Protein AF-A0AAV7TY90-F1 (afdb_monomer_lite)

Radius of gyration: 32.72 Å; chains: 1; bounding box: 62×37×104 Å

Organism: Pleurodeles waltl (NCBI:txid8319)

Secondary structure (DSSP, 8-state):
-HHHHSHHHHHHHHHTS--------SS----HHHHHHHHHHHHHS----HHHHHHHHHH----TT--HHHHHHHHHHHHTTS--GGGHHHHHHHHHHHH-S-HHHHHHHHHH---HHHHHHHHHHHHHHHHHHHHHHHHTT------------------------STT-----------------------------------------HHHHHHHHHHHHHHHHHHTT--

Sequence (231 aa):
MLLHHLGTEGRRIYDDLPEMSLGIGDGQPANPYEMSLQMLEKHFTPKISIVFERHKLFSRVQGYDEDVLTYVAALRGLAVMCDFQNLSDSLIHDQIVRCTNSKKVKERLLSIDPSLEECIQIVRSMEHTETWMKEIEVKGHIRDSDKENTVEVKEFKGKKNVVADCLSRLPINESPEEVSLMCEMEVEASPIDEELALGQGEWEEAIVDDEEYGELKRLICELETIFGSKK

pLDDT: mean 71.45, std 23.91, range [26.06, 97.75]

Structure (mmCIF, N/CA/C/O backbone):
data_AF-A0AAV7TY90-F1
#
_entry.id   AF-A0AAV7TY90-F1
#
loop_
_atom_site.group_PDB
_atom_site.id
_atom_site.type_symbol
_atom_site.label_atom_id
_atom_site.label_alt_id
_atom_site.label_comp_id
_atom_site.label_asym_id
_atom_site.label_entity_id
_atom_site.label_seq_id
_atom_site.pdbx_PDB_ins_code
_atom_site.Cartn_x
_atom_site.Cartn_y
_atom_site.Cartn_z
_atom_site.occupancy
_atom_site.B_iso_or_equiv
_atom_site.auth_seq_id
_atom_site.auth_comp_id
_atom_site.auth_asym_id
_atom_site.auth_atom_id
_atom_site.pdbx_PDB_model_num
ATOM 1 N N . MET A 1 1 ? 33.510 -10.600 -26.088 1.00 71.25 1 MET A N 1
ATOM 2 C CA . MET A 1 1 ? 33.235 -11.799 -25.260 1.00 71.25 1 MET A CA 1
ATOM 3 C C . MET A 1 1 ? 31.750 -11.920 -24.917 1.00 71.25 1 MET A C 1
ATOM 5 O O . MET A 1 1 ? 31.200 -12.968 -25.214 1.00 71.25 1 MET A O 1
ATOM 9 N N . LEU A 1 2 ? 31.070 -10.882 -24.405 1.00 79.69 2 LEU A N 1
ATOM 10 C CA . LEU A 1 2 ? 29.634 -10.925 -24.051 1.00 79.69 2 LEU A CA 1
ATOM 11 C C . LEU A 1 2 ? 28.707 -11.386 -25.194 1.00 79.69 2 LEU A C 1
ATOM 13 O O . LEU A 1 2 ? 27.962 -12.348 -25.040 1.00 79.69 2 LEU A O 1
ATOM 17 N N . LEU A 1 3 ? 28.817 -10.762 -26.370 1.00 78.56 3 LEU A N 1
ATOM 18 C CA . LEU A 1 3 ? 27.893 -11.001 -27.487 1.00 78.56 3 LEU A CA 1
ATOM 19 C C . LEU A 1 3 ? 27.935 -12.437 -28.044 1.00 78.56 3 LEU A C 1
ATOM 21 O O . LEU A 1 3 ? 26.959 -12.912 -28.610 1.00 78.56 3 LEU A O 1
ATOM 25 N N . HIS A 1 4 ? 29.051 -13.150 -27.860 1.00 84.88 4 HIS A N 1
ATOM 26 C CA . HIS A 1 4 ? 29.190 -14.545 -28.297 1.00 84.88 4 HIS A CA 1
ATOM 27 C C . HIS A 1 4 ? 28.463 -15.536 -27.376 1.00 84.88 4 HIS A C 1
ATOM 29 O O . HIS A 1 4 ? 28.191 -16.656 -27.793 1.00 84.88 4 HIS A O 1
ATOM 35 N N . HIS A 1 5 ? 28.137 -15.128 -26.146 1.00 87.62 5 HIS A N 1
ATOM 36 C CA . HIS A 1 5 ? 27.438 -15.963 -25.166 1.00 87.62 5 HIS A CA 1
ATOM 37 C C . HIS A 1 5 ? 25.920 -15.719 -25.150 1.00 87.62 5 HIS A C 1
ATOM 39 O O . HIS A 1 5 ? 25.189 -16.507 -24.565 1.00 87.62 5 HIS A O 1
ATOM 45 N N . LEU A 1 6 ? 25.432 -14.666 -25.820 1.00 84.19 6 LEU A N 1
ATOM 46 C CA . LEU A 1 6 ? 24.009 -14.295 -25.868 1.00 84.19 6 LEU A CA 1
ATOM 47 C C . LEU A 1 6 ? 23.162 -15.196 -26.791 1.00 84.19 6 LEU A C 1
ATOM 49 O O . LEU A 1 6 ? 21.936 -15.098 -26.809 1.00 84.19 6 LEU A O 1
ATOM 53 N N . GLY A 1 7 ? 23.810 -16.064 -27.575 1.00 89.62 7 GLY A N 1
ATOM 54 C CA . GLY A 1 7 ? 23.150 -16.878 -28.595 1.00 89.62 7 GLY A CA 1
ATOM 55 C C . GLY A 1 7 ? 22.647 -16.056 -29.788 1.00 89.62 7 GLY A C 1
ATOM 56 O O . GLY A 1 7 ? 22.837 -14.843 -29.870 1.00 89.62 7 GLY A O 1
ATOM 57 N N . THR A 1 8 ? 22.013 -16.730 -30.750 1.00 91.19 8 THR A N 1
ATOM 58 C CA . THR A 1 8 ? 21.526 -16.101 -31.991 1.00 91.19 8 THR A CA 1
ATOM 59 C C . THR A 1 8 ? 20.389 -15.115 -31.736 1.00 91.19 8 THR A C 1
ATOM 61 O O . THR A 1 8 ? 20.407 -14.014 -32.278 1.00 91.19 8 THR A O 1
ATOM 64 N N . GLU A 1 9 ? 19.434 -15.482 -30.879 1.00 88.00 9 GLU A N 1
ATOM 65 C CA . GLU A 1 9 ? 18.288 -14.627 -30.548 1.00 88.00 9 GLU A CA 1
ATOM 66 C C . GLU A 1 9 ? 18.696 -13.423 -29.696 1.00 88.00 9 GLU A C 1
ATOM 68 O O . GLU A 1 9 ? 18.302 -12.302 -30.004 1.00 88.00 9 GLU A O 1
ATOM 73 N N . GLY A 1 10 ? 19.540 -13.622 -28.675 1.00 88.50 10 GLY A N 1
ATOM 74 C CA . GLY A 1 10 ? 20.037 -12.517 -27.854 1.00 88.50 10 GLY A CA 1
ATOM 75 C C . GLY A 1 10 ? 20.842 -11.514 -28.676 1.00 88.50 10 GLY A C 1
ATOM 76 O O . GLY A 1 10 ? 20.680 -10.308 -28.504 1.00 88.50 10 GLY A O 1
ATOM 77 N N . ARG A 1 11 ? 21.660 -11.994 -29.623 1.00 88.94 11 ARG A N 1
ATOM 78 C CA . ARG A 1 11 ? 22.398 -11.119 -30.539 1.00 88.94 11 ARG A CA 1
ATOM 79 C C . ARG A 1 11 ? 21.475 -10.334 -31.473 1.00 88.94 11 ARG A C 1
ATOM 81 O O . ARG A 1 11 ? 21.706 -9.145 -31.639 1.00 88.94 11 ARG A O 1
ATOM 88 N N . ARG A 1 12 ? 20.424 -10.958 -32.022 1.00 89.75 12 ARG A N 1
ATOM 89 C CA . ARG A 1 12 ? 19.430 -10.248 -32.848 1.00 89.75 12 ARG A CA 1
ATOM 90 C C . ARG A 1 12 ? 18.773 -9.114 -32.064 1.00 89.75 12 ARG A C 1
ATOM 92 O O . ARG A 1 12 ? 18.734 -7.994 -32.546 1.00 89.75 12 ARG A O 1
ATOM 99 N N . ILE A 1 13 ? 18.327 -9.402 -30.838 1.00 89.31 13 ILE A N 1
ATOM 100 C CA . ILE A 1 13 ? 17.726 -8.391 -29.961 1.00 89.31 13 ILE A CA 1
ATOM 101 C C . ILE A 1 13 ? 18.709 -7.250 -29.705 1.00 89.31 13 ILE A C 1
ATOM 103 O O . ILE A 1 13 ? 18.310 -6.102 -29.816 1.00 89.31 13 ILE A O 1
ATOM 107 N N . TYR A 1 14 ? 19.973 -7.557 -29.391 1.00 88.31 14 TYR A N 1
ATOM 108 C CA . TYR A 1 14 ? 21.013 -6.553 -29.153 1.00 88.31 14 TYR A CA 1
ATOM 109 C C . TYR A 1 14 ? 21.244 -5.638 -30.364 1.00 88.31 14 TYR A C 1
ATOM 111 O O . TYR A 1 14 ? 21.322 -4.424 -30.192 1.00 88.31 14 TYR A O 1
ATOM 119 N N . ASP A 1 15 ? 21.334 -6.210 -31.568 1.00 88.50 15 ASP A N 1
ATOM 120 C CA . ASP A 1 15 ? 21.560 -5.465 -32.813 1.00 88.50 15 ASP A CA 1
ATOM 121 C C . ASP A 1 15 ? 20.352 -4.566 -33.180 1.00 88.50 15 ASP A C 1
ATOM 123 O O . ASP A 1 15 ? 20.532 -3.529 -33.817 1.00 88.50 15 ASP A O 1
ATOM 127 N N . ASP A 1 16 ? 19.139 -4.930 -32.742 1.00 88.31 16 ASP A N 1
ATOM 128 C CA . ASP A 1 16 ? 17.900 -4.160 -32.943 1.00 88.31 16 ASP A CA 1
ATOM 129 C C . ASP A 1 16 ? 17.701 -3.031 -31.904 1.00 88.31 16 ASP A C 1
ATOM 131 O O . ASP A 1 16 ? 16.791 -2.203 -32.052 1.00 88.31 16 ASP A O 1
ATOM 135 N N . LEU A 1 17 ? 18.509 -2.972 -30.833 1.00 83.44 17 LEU A N 1
ATOM 136 C CA . LEU A 1 17 ? 18.373 -1.925 -29.815 1.00 83.44 17 LEU A CA 1
ATOM 137 C C . LEU A 1 17 ? 18.745 -0.566 -30.419 1.00 83.44 17 LEU A C 1
ATOM 139 O O . LEU A 1 17 ? 19.802 -0.441 -31.039 1.00 83.44 17 LEU A O 1
ATOM 143 N N . PRO A 1 18 ? 17.924 0.485 -30.218 1.00 75.50 18 PRO A N 1
ATOM 144 C CA . PRO A 1 18 ? 18.301 1.814 -30.666 1.00 75.50 18 PRO A CA 1
ATOM 145 C C . PRO A 1 18 ? 19.630 2.174 -30.002 1.00 75.50 18 PRO A C 1
ATOM 147 O O . PRO A 1 18 ? 19.748 2.025 -28.785 1.00 75.50 18 PRO A O 1
ATOM 150 N N . GLU A 1 19 ? 20.602 2.660 -30.783 1.00 65.94 19 GLU A N 1
ATOM 151 C CA . GLU A 1 19 ? 21.831 3.291 -30.286 1.00 65.94 19 GLU A CA 1
ATOM 152 C C . GLU A 1 19 ? 21.450 4.553 -29.499 1.00 65.94 19 GLU A C 1
ATOM 154 O O . GLU A 1 19 ? 21.588 5.693 -29.941 1.00 65.94 19 GLU A O 1
ATOM 159 N N . MET A 1 20 ? 20.858 4.367 -28.324 1.00 54.25 20 MET A N 1
ATOM 160 C CA . MET A 1 20 ? 20.510 5.449 -27.441 1.00 54.25 20 MET A CA 1
ATOM 161 C C . MET A 1 20 ? 21.821 5.887 -26.830 1.00 54.25 20 MET A C 1
ATOM 163 O O . MET A 1 20 ? 22.343 5.226 -25.938 1.00 54.25 20 MET A O 1
ATOM 167 N N . SER A 1 21 ? 22.337 6.983 -27.384 1.00 52.25 21 SER A N 1
ATOM 168 C CA . SER A 1 21 ? 23.395 7.829 -26.853 1.00 52.25 21 SER A CA 1
ATOM 169 C C . SER A 1 21 ? 23.384 7.778 -25.318 1.00 52.25 21 SER A C 1
ATOM 171 O O . SER A 1 21 ? 22.661 8.520 -24.648 1.00 52.25 21 SER A O 1
ATOM 173 N N . LEU A 1 22 ? 24.177 6.869 -24.755 1.00 47.72 22 LEU A N 1
ATOM 174 C CA . LEU A 1 22 ? 24.689 7.019 -23.410 1.00 47.72 22 LEU A CA 1
ATOM 175 C C . LEU A 1 22 ? 25.620 8.209 -23.548 1.00 47.72 22 LEU A C 1
ATOM 177 O O . LEU A 1 22 ? 26.681 8.107 -24.165 1.00 47.72 22 LEU A O 1
ATOM 181 N N . GLY A 1 23 ? 25.126 9.373 -23.126 1.00 46.50 23 GLY A N 1
ATOM 182 C CA . GLY A 1 23 ? 25.907 10.590 -23.132 1.00 46.50 23 GLY A CA 1
ATOM 183 C C . GLY A 1 23 ? 27.262 10.276 -22.525 1.00 46.50 23 GLY A C 1
ATOM 184 O O . GLY A 1 23 ? 27.345 9.804 -21.392 1.00 46.50 23 GLY A O 1
ATOM 185 N N . ILE A 1 24 ? 28.314 10.530 -23.299 1.00 48.84 24 ILE A N 1
ATOM 186 C CA . ILE A 1 24 ? 29.656 10.734 -22.773 1.00 48.84 24 ILE A CA 1
ATOM 187 C C . ILE A 1 24 ? 29.568 12.024 -21.947 1.00 48.84 24 ILE A C 1
ATOM 189 O O . ILE A 1 24 ? 29.925 13.106 -22.404 1.00 48.84 24 ILE A O 1
ATOM 193 N N . GLY A 1 25 ? 28.961 11.925 -20.768 1.00 49.88 25 GLY A N 1
ATOM 194 C CA . GLY A 1 25 ? 29.123 12.875 -19.690 1.00 49.88 25 GLY A CA 1
ATOM 195 C C . GLY A 1 25 ? 30.436 12.520 -19.019 1.00 49.88 25 GLY A C 1
ATOM 196 O O . GLY A 1 25 ? 30.575 11.441 -18.456 1.00 49.88 25 GLY A O 1
ATOM 197 N N . ASP A 1 26 ? 31.392 13.431 -19.139 1.00 51.62 26 ASP A N 1
ATOM 198 C CA . ASP A 1 26 ? 32.545 13.542 -18.251 1.00 51.62 26 ASP A CA 1
ATOM 199 C C . ASP A 1 26 ? 33.664 12.504 -18.469 1.00 51.62 26 ASP A C 1
ATOM 201 O O . ASP A 1 26 ? 34.080 11.767 -17.583 1.00 51.62 26 ASP A O 1
ATOM 205 N N . GLY A 1 27 ? 34.244 12.517 -19.675 1.00 55.59 27 GLY A N 1
ATOM 206 C CA . GLY A 1 27 ? 35.692 12.313 -19.858 1.00 55.59 27 GLY A CA 1
ATOM 207 C C . GLY A 1 27 ? 36.290 10.924 -19.578 1.00 55.59 27 GLY A C 1
ATOM 208 O O . GLY A 1 27 ? 37.517 10.795 -19.587 1.00 55.59 27 GLY A O 1
ATOM 209 N N . GLN A 1 28 ? 35.484 9.882 -19.369 1.00 54.75 28 GLN A N 1
ATOM 210 C CA . GLN A 1 28 ? 35.948 8.491 -19.319 1.00 54.75 28 GLN A CA 1
ATOM 211 C C . GLN A 1 28 ? 35.353 7.674 -20.476 1.00 54.75 28 GLN A C 1
ATOM 213 O O . GLN A 1 28 ? 34.144 7.736 -20.702 1.00 54.75 28 GLN A O 1
ATOM 218 N N . PRO A 1 29 ? 36.162 6.896 -21.225 1.00 54.88 29 PRO A N 1
ATOM 219 C CA . PRO A 1 29 ? 35.624 5.954 -22.195 1.00 54.88 29 PRO A CA 1
ATOM 220 C C . PRO A 1 29 ? 34.904 4.842 -21.428 1.00 54.88 29 PRO A C 1
ATOM 222 O O . PRO A 1 29 ? 35.549 3.990 -20.817 1.00 54.88 29 PRO A O 1
ATOM 225 N N . ALA A 1 30 ? 33.570 4.867 -21.430 1.00 65.38 30 ALA A N 1
ATOM 226 C CA . ALA A 1 30 ? 32.773 3.788 -20.864 1.00 65.38 30 ALA A CA 1
ATOM 227 C C . ALA A 1 30 ? 33.195 2.457 -21.508 1.00 65.38 30 ALA A C 1
ATOM 229 O O . ALA A 1 30 ? 33.349 2.360 -22.730 1.00 65.38 30 ALA A O 1
ATOM 230 N N . ASN A 1 31 ? 33.436 1.436 -20.684 1.00 79.56 31 ASN A N 1
ATOM 231 C CA . ASN A 1 31 ? 33.844 0.124 -21.167 1.00 79.56 31 ASN A CA 1
ATOM 232 C C . ASN A 1 31 ? 32.733 -0.429 -22.085 1.00 79.56 31 ASN A C 1
ATOM 234 O O . ASN A 1 31 ? 31.594 -0.548 -21.629 1.00 79.56 31 ASN A O 1
ATOM 238 N N . PRO A 1 32 ? 33.023 -0.817 -23.345 1.00 79.44 32 PRO A N 1
ATOM 239 C CA . PRO A 1 32 ? 32.012 -1.345 -24.266 1.00 79.44 32 PRO A CA 1
ATOM 240 C C . PRO A 1 32 ? 31.205 -2.515 -23.689 1.00 79.44 32 PRO A C 1
ATOM 242 O O . PRO A 1 32 ? 30.039 -2.705 -24.031 1.00 79.44 32 PRO A O 1
ATOM 245 N N . TYR A 1 33 ? 31.816 -3.292 -22.790 1.00 83.69 33 TYR A N 1
ATOM 246 C CA . TYR A 1 33 ? 31.142 -4.347 -22.042 1.00 83.69 33 TYR A CA 1
ATOM 247 C C . TYR A 1 33 ? 30.047 -3.808 -21.108 1.00 83.69 33 TYR A C 1
ATOM 249 O O . TYR A 1 33 ? 28.925 -4.305 -21.140 1.00 83.69 33 TYR A O 1
ATOM 257 N N . GLU A 1 34 ? 30.351 -2.780 -20.314 1.00 83.75 34 GLU A N 1
ATOM 258 C CA . GLU A 1 34 ? 29.403 -2.175 -19.368 1.00 83.75 34 GLU A CA 1
ATOM 259 C C . GLU A 1 34 ? 28.255 -1.476 -20.096 1.00 83.75 34 GLU A C 1
ATOM 261 O O . GLU A 1 34 ? 27.100 -1.628 -19.708 1.00 83.75 34 GLU A O 1
ATOM 266 N N . MET A 1 35 ? 28.548 -0.796 -21.208 1.00 81.81 35 MET A N 1
ATOM 267 C CA . MET A 1 35 ? 27.515 -0.191 -22.055 1.00 81.81 35 MET A CA 1
ATOM 268 C C . MET A 1 35 ? 26.555 -1.245 -22.613 1.00 81.81 35 MET A C 1
ATOM 270 O O . MET A 1 35 ? 25.339 -1.059 -22.591 1.00 81.81 35 MET A O 1
ATOM 274 N N . SER A 1 36 ? 27.101 -2.373 -23.082 1.00 85.06 36 SER A N 1
ATOM 275 C CA . SER A 1 36 ? 26.297 -3.479 -23.605 1.00 85.06 36 SER A CA 1
ATOM 276 C C . SER A 1 36 ? 25.387 -4.067 -22.525 1.00 85.06 36 SER A C 1
ATOM 278 O O . SER A 1 36 ? 24.220 -4.343 -22.793 1.00 85.06 36 SER A O 1
ATOM 280 N N . LEU A 1 37 ? 25.904 -4.232 -21.301 1.00 87.19 37 LEU A N 1
ATOM 281 C CA . LEU A 1 37 ? 25.117 -4.706 -20.163 1.00 87.19 37 LEU A CA 1
ATOM 282 C C . LEU A 1 37 ? 23.988 -3.740 -19.804 1.00 87.19 37 LEU A C 1
ATOM 284 O O . LEU A 1 37 ? 22.854 -4.187 -19.705 1.00 87.19 37 LEU A O 1
ATOM 288 N N . GLN A 1 38 ? 24.259 -2.438 -19.684 1.00 85.19 38 GLN A N 1
ATOM 289 C CA . GLN A 1 38 ? 23.229 -1.441 -19.356 1.00 85.19 38 GLN A CA 1
ATOM 290 C C . GLN A 1 38 ? 22.122 -1.373 -20.412 1.00 85.19 38 GLN A C 1
ATOM 292 O O . GLN A 1 38 ? 20.945 -1.230 -20.083 1.00 85.19 38 GLN A O 1
ATOM 297 N N . MET A 1 39 ? 22.482 -1.485 -21.694 1.00 83.94 39 MET A N 1
ATOM 298 C CA . MET A 1 39 ? 21.510 -1.485 -22.786 1.00 83.94 39 MET A CA 1
ATOM 299 C C . MET A 1 39 ? 20.589 -2.709 -22.711 1.00 83.94 39 MET A C 1
ATOM 301 O O . MET A 1 39 ? 19.368 -2.578 -22.818 1.00 83.94 39 MET A O 1
ATOM 305 N N . LEU A 1 40 ? 21.174 -3.889 -22.488 1.00 87.00 40 LEU A N 1
ATOM 306 C CA . LEU A 1 40 ? 20.432 -5.136 -22.321 1.00 87.00 40 LEU A CA 1
ATOM 307 C C . LEU A 1 40 ? 19.568 -5.097 -21.057 1.00 87.00 40 LEU A C 1
ATOM 309 O O . LEU A 1 40 ? 18.385 -5.415 -21.125 1.00 87.00 40 LEU A O 1
ATOM 313 N N . GLU A 1 41 ? 20.117 -4.646 -19.932 1.00 87.31 41 GLU A N 1
ATOM 314 C CA . GLU A 1 41 ? 19.399 -4.489 -18.667 1.00 87.31 41 GLU A CA 1
ATOM 315 C C . GLU A 1 41 ? 18.193 -3.566 -18.840 1.00 87.31 41 GLU A C 1
ATOM 317 O O . GLU A 1 41 ? 17.076 -3.950 -18.513 1.00 87.31 41 GLU A O 1
ATOM 322 N N . LYS A 1 42 ? 18.364 -2.397 -19.459 1.00 85.06 42 LYS A N 1
ATOM 323 C CA . LYS A 1 42 ? 17.262 -1.468 -19.740 1.00 85.06 42 LYS A CA 1
ATOM 324 C C . LYS A 1 42 ? 16.203 -2.059 -20.670 1.00 85.06 42 LYS A C 1
ATOM 326 O O . LYS A 1 42 ? 15.023 -1.752 -20.512 1.00 85.06 42 LYS A O 1
ATOM 331 N N . HIS A 1 43 ? 16.609 -2.852 -21.659 1.00 86.50 43 HIS A N 1
ATOM 332 C CA . HIS A 1 43 ? 15.682 -3.479 -22.597 1.00 86.50 43 HIS A CA 1
ATOM 333 C C . HIS A 1 43 ? 14.861 -4.597 -21.942 1.00 86.50 43 HIS A C 1
ATOM 335 O O . HIS A 1 43 ? 13.663 -4.707 -22.197 1.00 86.50 43 HIS A O 1
ATOM 341 N N . PHE A 1 44 ? 15.494 -5.413 -21.099 1.00 86.75 44 PHE A N 1
ATOM 342 C CA . PHE A 1 44 ? 14.849 -6.546 -20.435 1.00 86.75 44 PHE A CA 1
ATOM 343 C C . PHE A 1 44 ? 14.213 -6.197 -19.090 1.00 86.75 44 PHE A C 1
ATOM 345 O O . PHE A 1 44 ? 13.410 -6.981 -18.591 1.00 86.75 44 PHE A O 1
ATOM 352 N N . THR A 1 45 ? 14.513 -5.029 -18.518 1.00 83.75 45 THR A N 1
ATOM 353 C CA . THR A 1 45 ? 13.817 -4.537 -17.329 1.00 83.75 45 THR A CA 1
ATOM 354 C C . THR A 1 45 ? 12.366 -4.238 -17.705 1.00 83.75 45 THR A C 1
ATOM 356 O O . THR A 1 45 ? 12.114 -3.353 -18.533 1.00 83.75 45 THR A O 1
ATOM 359 N N . PRO A 1 46 ? 11.383 -4.941 -17.117 1.00 78.88 46 PRO A N 1
ATOM 360 C CA . PRO A 1 46 ? 9.986 -4.638 -17.362 1.00 78.88 46 PRO A CA 1
ATOM 361 C C . PRO A 1 46 ? 9.698 -3.203 -16.916 1.00 78.88 46 PRO A C 1
ATOM 363 O O . PRO A 1 46 ? 10.010 -2.801 -15.795 1.00 78.88 46 PRO A O 1
ATOM 366 N N . LYS A 1 47 ? 9.090 -2.411 -17.803 1.00 81.62 47 LYS A N 1
ATOM 367 C CA . LYS A 1 47 ? 8.629 -1.068 -17.448 1.00 81.62 47 LYS A CA 1
ATOM 368 C C . LYS A 1 47 ? 7.454 -1.202 -16.489 1.00 81.62 47 LYS A C 1
ATOM 370 O O . LYS A 1 47 ? 6.344 -1.519 -16.912 1.00 81.62 47 LYS A O 1
ATOM 375 N N . ILE A 1 48 ? 7.706 -0.954 -15.209 1.00 85.88 48 ILE A N 1
ATOM 376 C CA . ILE A 1 48 ? 6.653 -0.875 -14.201 1.00 85.88 48 ILE A CA 1
ATOM 377 C C . ILE A 1 48 ? 5.772 0.332 -14.525 1.00 85.88 48 ILE A C 1
ATOM 379 O O . ILE A 1 48 ? 6.253 1.457 -14.685 1.00 85.88 48 ILE A O 1
ATOM 383 N N . SER A 1 49 ? 4.467 0.098 -14.639 1.00 92.75 49 SER A N 1
ATOM 384 C CA . SER A 1 49 ? 3.502 1.184 -14.750 1.00 92.75 49 SER A CA 1
ATOM 385 C C . SER A 1 49 ? 3.277 1.772 -13.363 1.00 92.75 49 SER A C 1
ATOM 387 O O . SER A 1 49 ? 2.528 1.220 -12.564 1.00 92.75 49 SER A O 1
ATOM 389 N N . ILE A 1 50 ? 3.899 2.918 -13.084 1.00 94.44 50 ILE A N 1
ATOM 390 C CA . ILE A 1 50 ? 3.728 3.636 -11.810 1.00 94.44 50 ILE A CA 1
ATOM 391 C C . ILE A 1 50 ? 2.239 3.896 -11.532 1.00 94.44 50 ILE A C 1
ATOM 393 O O . ILE A 1 50 ? 1.780 3.768 -10.402 1.00 94.44 50 ILE A O 1
ATOM 397 N N . VAL A 1 51 ? 1.458 4.213 -12.571 1.00 95.25 51 VAL A N 1
ATOM 398 C CA . VAL A 1 51 ? 0.005 4.417 -12.453 1.00 95.25 51 VAL A CA 1
ATOM 399 C C . VAL A 1 51 ? -0.694 3.150 -11.956 1.00 95.25 51 VAL A C 1
ATOM 401 O O . VAL A 1 51 ? -1.570 3.236 -11.099 1.00 95.25 51 VAL A O 1
ATOM 404 N N . PHE A 1 52 ? -0.291 1.982 -12.457 1.00 95.44 52 PHE A N 1
ATOM 405 C CA . PHE A 1 52 ? -0.845 0.702 -12.028 1.00 95.44 52 PHE A CA 1
ATOM 406 C C . PHE A 1 52 ? -0.475 0.370 -10.578 1.00 95.44 52 PHE A C 1
ATOM 408 O O . PHE A 1 52 ? -1.344 -0.030 -9.809 1.00 95.44 52 PHE A O 1
ATOM 415 N N . GLU A 1 53 ? 0.775 0.595 -10.173 1.00 96.25 53 GLU A N 1
ATOM 416 C CA . GLU A 1 53 ? 1.207 0.346 -8.790 1.00 96.25 53 GLU A CA 1
ATOM 417 C C . GLU A 1 53 ? 0.498 1.272 -7.797 1.00 96.25 53 GLU A C 1
ATOM 419 O O . GLU A 1 53 ? -0.012 0.822 -6.771 1.00 96.25 53 GLU A O 1
ATOM 424 N N . ARG A 1 54 ? 0.356 2.557 -8.145 1.00 97.25 54 ARG A N 1
ATOM 425 C CA . ARG A 1 54 ? -0.420 3.517 -7.348 1.00 97.25 54 ARG A CA 1
ATOM 426 C C . ARG A 1 54 ? -1.879 3.097 -7.234 1.00 97.25 54 ARG A C 1
ATOM 428 O O . ARG A 1 54 ? -2.435 3.132 -6.141 1.00 97.25 54 ARG A O 1
ATOM 435 N N . HIS A 1 55 ? -2.486 2.666 -8.340 1.00 97.19 55 HIS A N 1
ATOM 436 C CA . HIS A 1 55 ? -3.838 2.117 -8.323 1.00 97.19 55 HIS A CA 1
ATOM 437 C C . HIS A 1 55 ? -3.924 0.913 -7.377 1.00 97.19 55 HIS A C 1
ATOM 439 O O . HIS A 1 55 ? -4.789 0.883 -6.512 1.00 97.19 55 HIS A O 1
ATOM 445 N N . LYS A 1 56 ? -2.991 -0.041 -7.465 1.00 96.75 56 LYS A N 1
ATOM 446 C CA . LYS A 1 56 ? -2.942 -1.217 -6.586 1.00 96.75 56 LYS A CA 1
ATOM 447 C C . LYS A 1 56 ? -2.865 -0.839 -5.104 1.00 96.75 56 LYS A C 1
ATOM 449 O O . LYS A 1 56 ? -3.572 -1.439 -4.299 1.00 96.75 56 LYS A O 1
ATOM 454 N N . LEU A 1 57 ? -2.057 0.161 -4.746 1.00 97.44 57 LEU A N 1
ATOM 455 C CA . LEU A 1 57 ? -1.972 0.673 -3.376 1.00 97.44 57 LEU A CA 1
ATOM 456 C C . LEU A 1 57 ? -3.288 1.315 -2.920 1.00 97.44 57 LEU A C 1
ATOM 458 O O . LEU A 1 57 ? -3.774 0.996 -1.840 1.00 97.44 57 LEU A O 1
ATOM 462 N N . PHE A 1 58 ? -3.894 2.180 -3.734 1.00 96.62 58 PHE A N 1
ATOM 463 C CA . PHE A 1 58 ? -5.137 2.858 -3.353 1.00 96.62 58 PHE A CA 1
ATOM 464 C C . PHE A 1 58 ? -6.373 1.950 -3.421 1.00 96.62 58 PHE A C 1
ATOM 466 O O . PHE A 1 58 ? -7.356 2.203 -2.732 1.00 96.62 58 PHE A O 1
ATOM 473 N N . SER A 1 59 ? -6.350 0.859 -4.177 1.00 96.31 59 SER A N 1
ATOM 474 C CA . SER A 1 59 ? -7.418 -0.147 -4.150 1.00 96.31 59 SER A CA 1
ATOM 475 C C . SER A 1 59 ? -7.300 -1.114 -2.969 1.00 96.31 59 SER A C 1
ATOM 477 O O . SER A 1 59 ? -8.237 -1.860 -2.696 1.00 96.31 59 SER A O 1
ATOM 479 N N . ARG A 1 60 ? -6.163 -1.137 -2.264 1.00 97.06 60 ARG A N 1
ATOM 480 C CA . ARG A 1 60 ? -5.921 -2.081 -1.172 1.00 97.06 60 ARG A CA 1
ATOM 481 C C . ARG A 1 60 ? -6.726 -1.691 0.069 1.00 97.06 60 ARG A C 1
ATOM 483 O O . ARG A 1 60 ? -6.470 -0.651 0.659 1.00 97.06 60 ARG A O 1
ATOM 490 N N . VAL A 1 61 ? -7.661 -2.542 0.483 1.00 96.50 61 VAL A N 1
ATOM 491 C CA . VAL A 1 61 ? -8.462 -2.402 1.719 1.00 96.50 61 VAL A CA 1
ATOM 492 C C . VAL A 1 61 ? -8.139 -3.525 2.696 1.00 96.50 61 VAL A C 1
ATOM 494 O O . VAL A 1 61 ? -7.799 -4.603 2.221 1.00 96.50 61 VAL A O 1
ATOM 497 N N . GLN A 1 62 ? -8.222 -3.306 4.013 1.00 96.88 62 GLN A N 1
ATOM 498 C CA . GLN A 1 62 ? -7.916 -4.337 5.018 1.00 96.88 62 GLN A CA 1
ATOM 499 C C . GLN A 1 62 ? -8.845 -5.556 4.859 1.00 96.88 62 GLN A C 1
ATOM 501 O O . GLN A 1 62 ? -10.065 -5.403 4.782 1.00 96.88 62 GLN A O 1
ATOM 506 N N . GLY A 1 63 ? -8.279 -6.766 4.818 1.00 94.75 63 GLY A N 1
ATOM 507 C CA . GLY A 1 63 ? -9.053 -8.011 4.764 1.00 94.75 63 GLY A CA 1
ATOM 508 C C . GLY A 1 63 ? -9.878 -8.242 6.035 1.00 94.75 63 GLY A C 1
ATOM 509 O O . 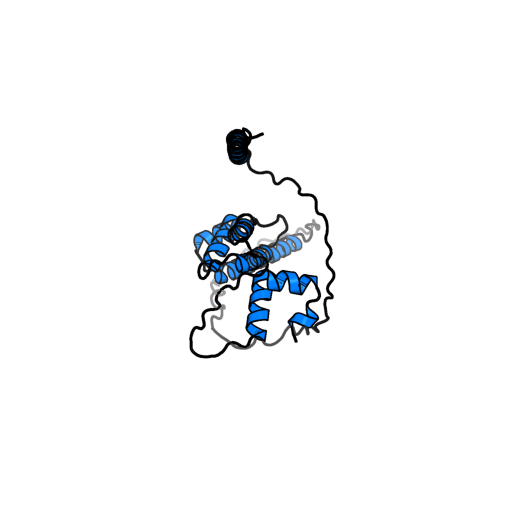GLY A 1 63 ? -9.555 -7.707 7.093 1.00 94.75 63 GLY A O 1
ATOM 510 N N . TYR A 1 64 ? -10.945 -9.042 5.947 1.00 90.50 64 TYR A N 1
ATOM 511 C CA . TYR A 1 64 ? -11.875 -9.262 7.068 1.00 90.50 64 TYR A CA 1
ATOM 512 C C . TYR A 1 64 ? -11.182 -9.815 8.329 1.00 90.50 64 TYR A C 1
ATOM 514 O O . TYR A 1 64 ? -11.355 -9.259 9.410 1.00 90.50 64 TYR A O 1
ATOM 522 N N . ASP A 1 65 ? -10.330 -10.832 8.167 1.00 91.56 65 ASP A N 1
ATOM 523 C CA . ASP A 1 65 ? -9.538 -11.442 9.249 1.00 91.56 65 ASP A CA 1
ATOM 524 C C . ASP A 1 65 ? -8.071 -10.975 9.253 1.00 91.56 65 ASP A C 1
ATOM 526 O O . ASP A 1 65 ? -7.193 -11.610 9.837 1.00 91.56 65 ASP A O 1
ATOM 530 N N . GLU A 1 66 ? -7.773 -9.880 8.554 1.00 93.00 66 GLU A N 1
ATOM 531 C CA . GLU A 1 66 ? -6.421 -9.339 8.492 1.00 93.00 66 GLU A CA 1
ATOM 532 C C . GLU A 1 66 ? -6.168 -8.402 9.674 1.00 93.00 66 GLU A C 1
ATOM 534 O O . GLU A 1 66 ? -6.923 -7.459 9.895 1.00 93.00 66 GLU A O 1
ATOM 539 N N . ASP A 1 67 ? -5.077 -8.621 10.403 1.00 92.00 67 ASP A N 1
ATOM 540 C CA . ASP A 1 67 ? -4.591 -7.709 11.442 1.00 92.00 67 ASP A CA 1
ATOM 541 C C . ASP A 1 67 ? -4.116 -6.369 10.844 1.00 92.00 67 ASP A C 1
ATOM 543 O O . ASP A 1 67 ? -3.577 -6.331 9.729 1.00 92.00 67 ASP A O 1
ATOM 547 N N . VAL A 1 68 ? -4.287 -5.248 11.558 1.00 93.69 68 VAL A N 1
ATOM 548 C CA . VAL A 1 68 ? -3.972 -3.925 10.997 1.00 93.69 68 VAL A CA 1
ATOM 549 C C . VAL A 1 68 ? -2.472 -3.813 10.712 1.00 93.69 68 VAL A C 1
ATOM 551 O O . VAL A 1 68 ? -2.096 -3.199 9.716 1.00 93.69 68 VAL A O 1
ATOM 554 N N . LEU A 1 69 ? -1.590 -4.444 11.492 1.00 93.56 69 LEU A N 1
ATOM 555 C CA . LEU A 1 69 ? -0.143 -4.402 11.236 1.00 93.56 69 LEU A CA 1
ATOM 556 C C . LEU A 1 69 ? 0.250 -5.175 9.986 1.00 93.56 69 LEU A C 1
ATOM 558 O O . LEU A 1 69 ? 1.143 -4.742 9.254 1.00 93.56 69 LEU A O 1
ATOM 562 N N . THR A 1 70 ? -0.431 -6.288 9.718 1.00 95.75 70 THR A N 1
ATOM 563 C CA . THR A 1 70 ? -0.223 -7.072 8.494 1.00 95.75 70 THR A CA 1
ATOM 564 C C . THR A 1 70 ? -0.656 -6.261 7.276 1.00 95.75 70 THR A C 1
ATOM 566 O O . THR A 1 70 ? 0.088 -6.151 6.297 1.00 95.75 70 THR A O 1
ATOM 569 N N . TYR A 1 71 ? -1.795 -5.579 7.387 1.00 96.88 71 TYR A N 1
ATOM 570 C CA . TYR A 1 71 ? -2.270 -4.643 6.378 1.00 96.88 71 TYR A CA 1
ATOM 571 C C . TYR A 1 71 ? -1.276 -3.494 6.130 1.00 96.88 71 TYR A C 1
ATOM 573 O O . TYR A 1 71 ? -0.931 -3.205 4.982 1.00 96.88 71 TYR A O 1
ATOM 581 N N . VAL A 1 72 ? -0.735 -2.878 7.188 1.00 96.19 72 VAL A N 1
ATOM 582 C CA . VAL A 1 72 ? 0.284 -1.817 7.082 1.00 96.19 72 VAL A CA 1
ATOM 583 C C . VAL A 1 72 ? 1.559 -2.322 6.402 1.00 96.19 72 VAL A C 1
ATOM 585 O O . VAL A 1 72 ? 2.126 -1.621 5.559 1.00 96.19 72 VAL A O 1
ATOM 588 N N . ALA A 1 73 ? 2.014 -3.533 6.730 1.00 96.88 73 ALA A N 1
ATOM 589 C CA . ALA A 1 73 ? 3.177 -4.140 6.088 1.00 96.88 73 ALA A CA 1
ATOM 590 C C . ALA A 1 73 ? 2.943 -4.347 4.581 1.00 96.88 73 ALA A C 1
ATOM 592 O O . ALA A 1 73 ? 3.812 -4.015 3.771 1.00 96.88 73 ALA A O 1
ATOM 593 N N . ALA A 1 74 ? 1.748 -4.805 4.193 1.00 97.50 74 ALA A N 1
ATOM 594 C CA . ALA A 1 74 ? 1.367 -4.936 2.790 1.00 97.50 74 ALA A CA 1
ATOM 595 C C . ALA A 1 74 ? 1.356 -3.578 2.065 1.00 97.50 74 ALA A C 1
ATOM 597 O O . ALA A 1 74 ? 1.898 -3.471 0.963 1.00 97.50 74 ALA A O 1
ATOM 598 N N . LEU A 1 75 ? 0.810 -2.523 2.684 1.00 97.75 75 LEU A N 1
ATOM 599 C CA . LEU A 1 75 ? 0.834 -1.165 2.124 1.00 97.75 75 LEU A CA 1
ATOM 600 C C . LEU A 1 75 ? 2.262 -0.655 1.905 1.00 97.75 75 LEU A C 1
ATOM 602 O O . LEU A 1 75 ? 2.561 -0.118 0.838 1.00 97.75 75 LEU A O 1
ATOM 606 N N . ARG A 1 76 ? 3.159 -0.866 2.879 1.00 97.19 76 ARG A N 1
ATOM 607 C CA . ARG A 1 76 ? 4.582 -0.511 2.748 1.00 97.19 76 ARG A CA 1
ATOM 608 C C . ARG A 1 76 ? 5.235 -1.243 1.576 1.00 97.19 76 ARG A C 1
ATOM 610 O O . ARG A 1 76 ? 5.954 -0.610 0.811 1.00 97.19 76 ARG A O 1
ATOM 617 N N . GLY A 1 77 ? 4.941 -2.531 1.392 1.00 96.75 77 GLY A N 1
ATOM 618 C CA . GLY A 1 77 ? 5.440 -3.311 0.256 1.00 96.75 77 GLY A CA 1
ATOM 619 C C . GLY A 1 77 ? 4.980 -2.769 -1.103 1.00 96.75 77 GLY A C 1
ATOM 620 O O . GLY A 1 77 ? 5.780 -2.672 -2.030 1.00 96.75 77 GLY A O 1
ATOM 621 N N . LEU A 1 78 ? 3.715 -2.354 -1.218 1.00 96.38 78 LEU A N 1
ATOM 622 C CA . LEU A 1 78 ? 3.178 -1.760 -2.450 1.00 96.38 78 LEU A CA 1
ATOM 623 C C . LEU A 1 78 ? 3.759 -0.367 -2.733 1.00 96.38 78 LEU A C 1
ATOM 625 O O . LEU A 1 78 ? 4.030 -0.025 -3.885 1.00 96.38 78 LEU A O 1
ATOM 629 N N . ALA A 1 79 ? 3.992 0.432 -1.691 1.00 96.56 79 ALA A N 1
ATOM 630 C CA . ALA A 1 79 ? 4.476 1.802 -1.827 1.00 96.56 79 ALA A CA 1
ATOM 631 C C . ALA A 1 79 ? 5.875 1.899 -2.460 1.00 96.56 79 ALA A C 1
ATOM 633 O O . ALA A 1 79 ? 6.163 2.897 -3.122 1.00 96.56 79 ALA A O 1
ATOM 634 N N . VAL A 1 80 ? 6.713 0.860 -2.324 1.00 95.31 80 VAL A N 1
ATOM 635 C CA . VAL A 1 80 ? 8.072 0.804 -2.904 1.00 95.31 80 VAL A CA 1
ATOM 636 C C . VAL A 1 80 ? 8.057 1.052 -4.415 1.00 95.31 80 VAL A C 1
ATOM 638 O O . VAL A 1 80 ? 8.932 1.736 -4.939 1.00 95.31 80 VAL A O 1
ATOM 641 N N . MET A 1 81 ? 7.036 0.553 -5.115 1.00 93.12 81 MET A N 1
ATOM 642 C CA . MET A 1 81 ? 6.941 0.629 -6.578 1.00 93.12 81 MET A CA 1
ATOM 643 C C . MET A 1 81 ? 6.180 1.868 -7.078 1.00 93.12 81 MET A C 1
ATOM 645 O O . MET A 1 81 ? 6.070 2.094 -8.282 1.00 93.12 81 MET A O 1
ATOM 649 N N . CYS A 1 82 ? 5.636 2.676 -6.165 1.00 94.38 82 CYS A N 1
ATOM 650 C CA . CYS A 1 82 ? 4.712 3.761 -6.493 1.00 94.38 82 CYS A CA 1
ATOM 651 C C . CYS A 1 82 ? 5.389 5.108 -6.787 1.00 94.38 82 CYS A C 1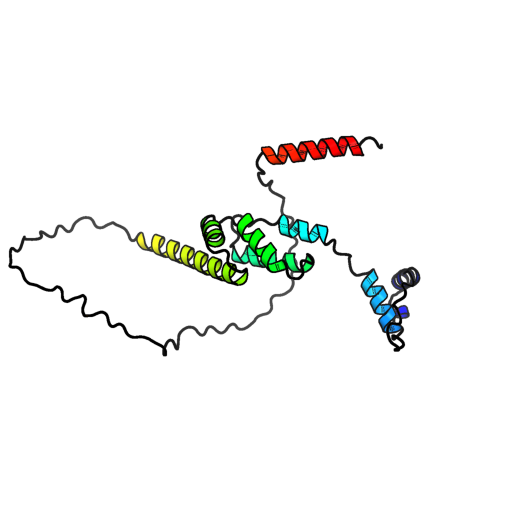
ATOM 653 O O . CYS A 1 82 ? 4.701 6.049 -7.196 1.00 94.38 82 CYS A O 1
ATOM 655 N N . ASP A 1 83 ? 6.704 5.219 -6.571 1.00 94.62 83 ASP A N 1
ATOM 656 C CA . ASP A 1 83 ? 7.487 6.442 -6.793 1.00 94.62 83 ASP A CA 1
ATOM 657 C C . ASP A 1 83 ? 6.818 7.690 -6.173 1.00 94.62 83 ASP A C 1
ATOM 659 O O . ASP A 1 83 ? 6.481 8.656 -6.859 1.00 94.62 83 ASP A O 1
ATOM 663 N N . PHE A 1 84 ? 6.521 7.621 -4.869 1.00 93.88 84 PHE A N 1
ATOM 664 C CA . PHE A 1 84 ? 5.929 8.724 -4.092 1.00 93.88 84 PHE A CA 1
ATOM 665 C C . PHE A 1 84 ? 6.967 9.650 -3.446 1.00 93.88 84 PHE A C 1
ATOM 667 O O . PHE A 1 84 ? 6.602 10.648 -2.822 1.00 93.88 84 PHE A O 1
ATOM 674 N N . GLN A 1 85 ? 8.254 9.310 -3.564 1.00 94.19 85 GLN A N 1
ATOM 675 C CA . GLN A 1 85 ? 9.356 10.016 -2.914 1.00 94.19 85 GLN A CA 1
ATOM 676 C C . GLN A 1 85 ? 9.056 10.260 -1.421 1.00 94.19 85 GLN A C 1
ATOM 678 O O . GLN A 1 85 ? 8.761 9.320 -0.690 1.00 94.19 85 GLN A O 1
ATOM 683 N N . ASN A 1 86 ? 9.074 11.518 -0.978 1.00 94.81 86 ASN A N 1
ATOM 684 C CA . ASN A 1 86 ? 8.897 11.899 0.425 1.00 94.81 86 ASN A CA 1
ATOM 685 C C . ASN A 1 86 ? 7.439 11.819 0.916 1.00 94.81 86 ASN A C 1
ATOM 687 O O . ASN A 1 86 ? 7.182 12.082 2.086 1.00 94.81 86 ASN A O 1
ATOM 691 N N . LEU A 1 87 ? 6.477 11.512 0.039 1.00 96.75 87 LEU A N 1
ATOM 692 C CA . LEU A 1 87 ? 5.056 11.421 0.391 1.00 96.75 87 LEU A CA 1
ATOM 693 C C . LEU A 1 87 ? 4.612 10.000 0.757 1.00 96.75 87 LEU A C 1
ATOM 695 O O . LEU A 1 87 ? 3.450 9.821 1.115 1.00 96.75 87 LEU A O 1
ATOM 699 N N . SER A 1 88 ? 5.501 9.000 0.680 1.00 96.38 88 SER A N 1
ATOM 700 C CA . SER A 1 88 ? 5.169 7.596 0.966 1.00 96.38 88 SER A CA 1
ATOM 701 C C . SER A 1 88 ? 4.439 7.438 2.296 1.00 96.38 88 SER A C 1
ATOM 703 O O . SER A 1 88 ? 3.371 6.833 2.349 1.00 96.38 88 SER A O 1
ATOM 705 N N . ASP A 1 89 ? 4.982 8.037 3.351 1.00 96.94 89 ASP A N 1
ATOM 706 C CA . ASP A 1 89 ? 4.517 7.796 4.712 1.00 96.94 89 ASP A CA 1
ATOM 707 C C . ASP A 1 89 ? 3.167 8.466 4.973 1.00 96.94 89 ASP A C 1
ATOM 709 O O . ASP A 1 89 ? 2.284 7.855 5.573 1.00 96.94 89 ASP A O 1
ATOM 713 N N . SER A 1 90 ? 2.981 9.680 4.446 1.00 96.81 90 SER A N 1
ATOM 714 C CA . SER A 1 90 ? 1.708 10.407 4.511 1.00 96.81 90 SER A CA 1
ATOM 715 C C . SER A 1 90 ? 0.603 9.658 3.767 1.00 96.81 90 SER A C 1
ATOM 717 O O . SER A 1 90 ? -0.494 9.501 4.289 1.00 96.81 90 SER A O 1
ATOM 719 N N . LEU A 1 91 ? 0.891 9.143 2.568 1.00 97.56 91 LEU A N 1
ATOM 720 C CA . LEU A 1 91 ? -0.108 8.438 1.762 1.00 97.56 91 LEU A CA 1
ATOM 721 C C . LEU A 1 91 ? -0.465 7.069 2.348 1.00 97.56 91 LEU A C 1
ATOM 723 O O . LEU A 1 91 ? -1.623 6.661 2.291 1.00 97.56 91 LEU A O 1
ATOM 727 N N . ILE A 1 92 ? 0.506 6.363 2.934 1.00 97.50 92 ILE A N 1
ATOM 728 C CA . ILE A 1 92 ? 0.236 5.127 3.676 1.00 97.50 92 ILE A CA 1
ATOM 729 C C . ILE A 1 92 ? -0.626 5.437 4.903 1.00 97.50 92 ILE A C 1
ATOM 731 O O . ILE A 1 92 ? -1.592 4.720 5.149 1.00 97.50 92 ILE A O 1
ATOM 735 N N . HIS A 1 93 ? -0.323 6.504 5.647 1.00 97.25 93 HIS A N 1
ATOM 736 C CA . HIS A 1 93 ? -1.127 6.930 6.792 1.00 97.25 93 HIS A CA 1
ATOM 737 C C . HIS A 1 93 ? -2.585 7.208 6.396 1.00 97.25 93 HIS A C 1
ATOM 739 O O . HIS A 1 93 ? -3.504 6.619 6.971 1.00 97.25 93 HIS A O 1
ATOM 745 N N . ASP A 1 94 ? -2.807 8.006 5.350 1.00 96.94 94 ASP A N 1
ATOM 746 C CA . ASP A 1 94 ? -4.149 8.300 4.836 1.00 96.94 94 ASP A CA 1
ATOM 747 C C . ASP A 1 94 ? -4.888 7.020 4.416 1.00 96.94 94 ASP A C 1
ATOM 749 O O . ASP A 1 94 ? -6.080 6.844 4.687 1.00 96.94 94 ASP A O 1
ATOM 753 N N . GLN A 1 95 ? -4.167 6.077 3.806 1.00 97.00 95 GLN A N 1
ATOM 754 C CA . GLN A 1 95 ? -4.708 4.789 3.386 1.00 97.00 95 GLN A CA 1
ATOM 755 C C . GLN A 1 95 ? -5.101 3.889 4.571 1.00 97.00 95 GLN A C 1
ATOM 757 O O . GLN A 1 95 ? -6.105 3.171 4.484 1.00 97.00 95 GLN A O 1
ATOM 762 N N . ILE A 1 96 ? -4.358 3.941 5.682 1.00 96.38 96 ILE A N 1
ATOM 763 C CA . ILE A 1 96 ? -4.698 3.254 6.938 1.00 96.38 96 ILE A CA 1
ATOM 764 C C . ILE A 1 96 ? -5.993 3.823 7.508 1.00 96.38 96 ILE A C 1
ATOM 766 O O . ILE A 1 96 ? -6.938 3.074 7.763 1.00 96.38 96 ILE A O 1
ATOM 770 N N . VAL A 1 97 ? -6.067 5.147 7.656 1.00 95.81 97 VAL A N 1
ATOM 771 C CA . VAL A 1 97 ? -7.246 5.832 8.202 1.00 95.81 97 VAL A CA 1
ATOM 772 C C . VAL A 1 97 ? -8.480 5.552 7.345 1.00 95.81 97 VAL A C 1
ATOM 774 O O . VAL A 1 97 ? -9.555 5.259 7.875 1.00 95.81 97 VAL A O 1
ATOM 777 N N . ARG A 1 98 ? -8.338 5.576 6.017 1.00 94.31 98 ARG A N 1
ATOM 778 C CA . ARG A 1 98 ? -9.447 5.318 5.097 1.00 94.31 98 ARG A CA 1
ATOM 779 C C . ARG A 1 98 ? -9.953 3.879 5.196 1.00 94.31 98 ARG A C 1
ATOM 781 O O . ARG A 1 98 ? -11.153 3.682 5.402 1.00 94.31 98 ARG A O 1
ATOM 788 N N . CYS A 1 99 ? -9.062 2.893 5.094 1.00 94.69 99 CYS A N 1
ATOM 789 C CA . CYS A 1 99 ? -9.438 1.505 4.796 1.00 94.69 99 CYS A CA 1
ATOM 790 C C . CYS A 1 99 ? -9.228 0.504 5.935 1.00 94.69 99 CYS A C 1
ATOM 792 O O . CYS A 1 99 ? -9.290 -0.699 5.688 1.00 94.69 99 CYS A O 1
ATOM 794 N N . THR A 1 100 ? -8.977 0.963 7.163 1.00 94.25 100 THR A N 1
ATOM 795 C CA . THR A 1 100 ? -9.020 0.064 8.321 1.00 94.25 100 THR A CA 1
ATOM 796 C C . THR A 1 100 ? -10.456 -0.341 8.671 1.00 94.25 100 THR A C 1
ATOM 798 O O . THR A 1 100 ? -11.380 0.486 8.636 1.00 94.25 100 THR A O 1
ATOM 801 N N . ASN A 1 101 ? -10.611 -1.604 9.071 1.00 93.69 101 ASN A N 1
ATOM 802 C CA . ASN A 1 101 ? -11.846 -2.205 9.572 1.00 93.69 101 ASN A CA 1
ATOM 803 C C . ASN A 1 101 ? -12.129 -1.810 11.034 1.00 93.69 101 ASN A C 1
ATOM 805 O O . ASN A 1 101 ? -13.281 -1.813 11.471 1.00 93.69 101 ASN A O 1
ATOM 809 N N . SER A 1 102 ? -11.104 -1.412 11.802 1.00 92.06 102 SER A N 1
ATOM 810 C CA . SER A 1 102 ? -11.278 -1.020 13.203 1.00 92.06 102 SER A CA 1
ATOM 811 C C . SER A 1 102 ? -11.702 0.442 13.332 1.00 92.06 102 SER A C 1
ATOM 813 O O . SER A 1 102 ? -10.904 1.376 13.204 1.00 92.06 102 SER A O 1
ATOM 815 N N . LYS A 1 103 ? -12.981 0.656 13.662 1.00 93.25 103 LYS A N 1
ATOM 816 C CA . LYS A 1 103 ? -13.519 1.999 13.924 1.00 93.25 103 LYS A CA 1
ATOM 817 C C . LYS A 1 103 ? -12.790 2.703 15.075 1.00 93.25 103 LYS A C 1
ATOM 819 O O . LYS A 1 103 ? -12.533 3.897 14.982 1.00 93.25 103 LYS A O 1
ATOM 824 N N . LYS A 1 104 ? -12.414 1.964 16.126 1.00 93.00 104 LYS A N 1
ATOM 825 C CA . LYS A 1 104 ? -11.682 2.513 17.280 1.00 93.00 104 LYS A CA 1
ATOM 826 C C . LYS A 1 104 ? -10.312 3.044 16.869 1.00 93.00 104 LYS A C 1
ATOM 828 O O . LYS A 1 104 ? -9.936 4.136 17.286 1.00 93.00 104 LYS A O 1
ATOM 833 N N . VAL A 1 105 ? -9.582 2.284 16.048 1.00 93.56 105 VAL A N 1
ATOM 834 C CA . VAL A 1 105 ? -8.287 2.716 15.502 1.00 93.56 105 VAL A CA 1
ATOM 835 C C . VAL A 1 105 ? -8.485 3.982 14.672 1.00 93.56 105 VAL A C 1
ATOM 837 O O . VAL A 1 105 ? -7.825 4.984 14.927 1.00 93.56 105 VAL A O 1
ATOM 840 N N . LYS A 1 106 ? -9.465 3.990 13.761 1.00 95.00 106 LYS A N 1
ATOM 841 C CA . LYS A 1 106 ? -9.786 5.154 12.920 1.00 95.00 106 LYS A CA 1
ATOM 842 C C . LYS A 1 106 ? -10.094 6.413 13.738 1.00 95.00 106 LYS A C 1
ATOM 844 O O . LYS A 1 106 ? -9.506 7.461 13.493 1.00 95.00 106 LYS A O 1
ATOM 849 N N . GLU A 1 107 ? -10.970 6.305 14.738 1.00 95.81 107 GLU A N 1
ATOM 850 C CA . GLU A 1 107 ? -11.319 7.408 15.647 1.00 95.81 107 GLU A CA 1
ATOM 851 C C . GLU A 1 107 ? -10.090 7.924 16.413 1.00 95.81 107 GLU A C 1
ATOM 853 O O . GLU A 1 107 ? -9.900 9.136 16.551 1.00 95.81 107 GLU A O 1
ATOM 858 N N . ARG A 1 108 ? -9.222 7.017 16.882 1.00 95.00 108 ARG A N 1
ATOM 859 C CA . ARG A 1 108 ? -8.015 7.383 17.628 1.00 95.00 108 ARG A CA 1
ATOM 860 C C . ARG A 1 108 ? -6.994 8.113 16.757 1.00 95.00 108 ARG A C 1
ATOM 862 O O . ARG A 1 108 ? -6.465 9.125 17.210 1.00 95.00 108 ARG A O 1
ATOM 869 N N . LEU A 1 109 ? -6.747 7.628 15.541 1.00 95.50 109 LEU A N 1
ATOM 870 C CA . LEU A 1 109 ? -5.799 8.236 14.602 1.00 95.50 109 LEU A CA 1
ATOM 871 C C . LEU A 1 109 ? -6.255 9.638 14.178 1.00 95.50 109 LEU A C 1
ATOM 873 O O . LEU A 1 109 ? -5.486 10.587 14.300 1.00 95.50 109 LEU A O 1
ATOM 877 N N . LEU A 1 110 ? -7.532 9.797 13.813 1.00 95.62 110 LEU A N 1
ATOM 878 C CA . LEU A 1 110 ? -8.114 11.093 13.433 1.00 95.62 110 LEU A CA 1
ATOM 879 C C . LEU A 1 110 ? -8.079 12.142 14.556 1.00 95.62 110 LEU A C 1
ATOM 881 O O . LEU A 1 110 ? -8.120 13.336 14.283 1.00 95.62 110 LEU A O 1
ATOM 885 N N . SER A 1 111 ? -8.034 11.708 15.818 1.00 95.69 111 SER A N 1
ATOM 886 C CA . SER A 1 111 ? -8.021 12.620 16.967 1.00 95.69 111 SER A CA 1
ATOM 887 C C . SER A 1 111 ? -6.632 13.175 17.295 1.00 95.69 111 SER A C 1
ATOM 889 O O . SER A 1 111 ? -6.543 14.202 17.963 1.00 95.69 111 SER A O 1
ATOM 891 N N . ILE A 1 112 ? -5.563 12.470 16.915 1.00 94.31 112 ILE A N 1
ATOM 892 C CA . ILE A 1 112 ? -4.179 12.812 17.293 1.00 94.31 112 ILE A CA 1
ATOM 893 C C . ILE A 1 112 ? -3.385 13.355 16.104 1.00 94.31 112 ILE A C 1
ATOM 895 O O . ILE A 1 112 ? -2.490 14.162 16.326 1.00 94.31 112 ILE A O 1
ATOM 899 N N . ASP A 1 113 ? -3.718 12.923 14.883 1.00 92.25 113 ASP A N 1
ATOM 900 C CA . ASP A 1 113 ? -2.943 13.186 13.663 1.00 92.25 113 ASP A CA 1
ATOM 901 C C . ASP A 1 113 ? -1.451 12.789 13.798 1.00 92.25 113 ASP A C 1
ATOM 903 O O . ASP A 1 113 ? -0.559 13.634 13.712 1.00 92.25 113 ASP A O 1
ATOM 907 N N . PRO A 1 114 ? -1.157 11.511 14.119 1.00 95.75 114 PRO A N 1
ATOM 908 C CA . PRO A 1 114 ? 0.206 11.049 14.359 1.00 95.75 114 PRO A CA 1
ATOM 909 C C . PRO A 1 114 ? 0.991 10.834 13.054 1.00 95.75 114 PRO A C 1
ATOM 911 O O . PRO A 1 114 ? 0.429 10.585 11.989 1.00 95.75 114 PRO A O 1
ATOM 914 N N . SER A 1 115 ? 2.321 10.814 13.141 1.00 96.81 115 SER A N 1
ATOM 915 C CA . SER A 1 115 ? 3.166 10.320 12.045 1.00 96.81 115 SER A CA 1
ATOM 916 C C . SER A 1 115 ? 2.927 8.825 11.771 1.00 96.81 115 SER A C 1
ATOM 918 O O . SER A 1 115 ? 2.390 8.105 12.614 1.00 96.81 115 SER A O 1
ATOM 920 N N . LEU A 1 116 ? 3.367 8.310 10.613 1.00 96.44 116 LEU A N 1
ATOM 921 C CA . LEU A 1 116 ? 3.189 6.888 10.276 1.00 96.44 116 LEU A CA 1
ATOM 922 C C . LEU A 1 116 ? 3.813 5.948 11.322 1.00 96.44 116 LEU A C 1
ATOM 924 O O . LEU A 1 116 ? 3.235 4.909 11.639 1.00 96.44 116 LEU A O 1
ATOM 928 N N . GLU A 1 117 ? 4.980 6.296 11.864 1.00 96.25 117 GLU A N 1
ATOM 929 C CA . GLU A 1 117 ? 5.631 5.477 12.890 1.00 96.25 117 GLU A CA 1
ATOM 930 C C . GLU A 1 117 ? 4.826 5.478 14.196 1.00 96.25 117 GLU A C 1
ATOM 932 O O . GLU A 1 117 ? 4.550 4.422 14.763 1.00 96.25 117 GLU A O 1
ATOM 937 N N . GLU A 1 118 ? 4.358 6.645 14.636 1.00 96.50 118 GLU A N 1
ATOM 938 C CA . GLU A 1 118 ? 3.493 6.770 15.812 1.00 96.50 118 GLU A CA 1
ATOM 939 C C . GLU A 1 118 ? 2.150 6.049 15.616 1.00 96.50 118 GLU A C 1
ATOM 941 O O . GLU A 1 118 ? 1.678 5.368 16.528 1.00 96.50 118 GLU A O 1
ATOM 946 N N . CYS A 1 119 ? 1.564 6.123 14.417 1.00 96.12 119 CYS A N 1
ATOM 947 C CA . CYS A 1 119 ? 0.367 5.379 14.029 1.00 96.12 119 CYS A CA 1
ATOM 948 C C . CYS A 1 119 ? 0.560 3.872 14.245 1.00 96.12 119 CYS A C 1
ATOM 950 O O . CYS A 1 119 ? -0.296 3.223 14.844 1.00 96.12 119 CYS A O 1
ATOM 952 N N . ILE A 1 120 ? 1.694 3.312 13.817 1.00 96.19 120 ILE A N 1
ATOM 953 C CA . ILE A 1 120 ? 2.006 1.886 13.999 1.00 96.19 120 ILE A CA 1
ATOM 954 C C . ILE A 1 120 ? 2.099 1.524 15.484 1.00 96.19 120 ILE A C 1
ATOM 956 O O . ILE A 1 120 ? 1.572 0.488 15.892 1.00 96.19 120 ILE A O 1
ATOM 960 N N . GLN A 1 121 ? 2.720 2.367 16.312 1.00 97.06 121 GLN A N 1
ATOM 961 C CA . GLN A 1 121 ? 2.802 2.121 17.757 1.00 97.06 121 GLN A CA 1
ATOM 962 C C . GLN A 1 121 ? 1.426 2.173 18.433 1.00 97.06 121 GLN A C 1
ATOM 964 O O . GLN A 1 121 ? 1.125 1.343 19.294 1.00 97.06 121 GLN A O 1
ATOM 969 N N . ILE A 1 122 ? 0.569 3.114 18.026 1.00 95.50 122 ILE A N 1
ATOM 970 C CA . ILE A 1 122 ? -0.810 3.213 18.516 1.00 95.50 122 ILE A CA 1
ATOM 971 C C . ILE A 1 122 ? -1.586 1.946 18.156 1.00 95.50 122 ILE A C 1
ATOM 973 O O . ILE A 1 122 ? -2.187 1.340 19.042 1.00 95.50 122 ILE A O 1
ATOM 977 N N . VAL A 1 123 ? -1.535 1.521 16.891 1.00 94.81 123 VAL A N 1
ATOM 978 C CA . VAL A 1 123 ? -2.206 0.306 16.407 1.00 94.81 123 VAL A CA 1
ATOM 979 C C . VAL A 1 123 ? -1.757 -0.921 17.202 1.00 94.81 123 VAL A C 1
ATOM 981 O O . VAL A 1 123 ? -2.603 -1.597 17.781 1.00 94.81 123 VAL A O 1
ATOM 984 N N . ARG A 1 124 ? -0.439 -1.130 17.347 1.00 95.19 124 ARG A N 1
ATOM 985 C CA . ARG A 1 124 ? 0.132 -2.228 18.152 1.00 95.19 124 ARG A CA 1
ATOM 986 C C . ARG A 1 124 ? -0.424 -2.258 19.569 1.00 95.19 124 ARG A C 1
ATOM 988 O O . ARG A 1 124 ? -0.843 -3.302 20.061 1.00 95.19 124 ARG A O 1
ATOM 995 N N . SER A 1 125 ? -0.413 -1.108 20.239 1.00 94.69 125 SER A N 1
ATOM 996 C CA . SER A 1 125 ? -0.899 -0.989 21.616 1.00 94.69 125 SER A CA 1
ATOM 997 C C . SER A 1 125 ? -2.391 -1.321 21.724 1.00 94.69 125 SER A C 1
ATOM 999 O O . SER A 1 125 ? -2.820 -2.008 22.656 1.00 94.69 125 SER A O 1
ATOM 1001 N N . MET A 1 126 ? -3.187 -0.887 20.744 1.00 93.81 126 MET A N 1
ATOM 1002 C CA . MET A 1 126 ? -4.622 -1.157 20.696 1.00 93.81 126 MET A CA 1
ATOM 1003 C C . MET A 1 126 ? -4.924 -2.640 20.461 1.00 93.81 126 MET A C 1
ATOM 1005 O O . MET A 1 126 ? -5.736 -3.199 21.194 1.00 93.81 126 MET A O 1
ATOM 1009 N N . GLU A 1 127 ? -4.244 -3.298 19.526 1.00 91.06 127 GLU A N 1
ATOM 1010 C CA . GLU A 1 127 ? -4.425 -4.733 19.248 1.00 91.06 127 GLU A CA 1
ATOM 1011 C C . GLU A 1 127 ? -4.011 -5.611 20.437 1.00 91.06 127 GLU A C 1
ATOM 1013 O O . GLU A 1 127 ? -4.725 -6.549 20.812 1.00 91.06 127 GLU A O 1
ATOM 1018 N N . HIS A 1 128 ? -2.908 -5.264 21.110 1.00 91.06 128 HIS A N 1
ATOM 1019 C CA . HIS A 1 128 ? -2.519 -5.910 22.365 1.00 91.06 128 HIS A CA 1
ATOM 1020 C C . HIS A 1 128 ? -3.587 -5.740 23.446 1.00 91.06 128 HIS A C 1
ATOM 1022 O O . HIS A 1 128 ? -3.971 -6.711 24.099 1.00 91.06 128 HIS A O 1
ATOM 1028 N N . THR A 1 129 ? -4.101 -4.520 23.609 1.00 91.44 129 THR A N 1
ATOM 1029 C CA . THR A 1 129 ? -5.139 -4.221 24.599 1.00 91.44 129 THR A CA 1
ATOM 1030 C C . THR A 1 129 ? -6.423 -4.998 24.310 1.00 91.44 129 THR A C 1
ATOM 1032 O O . THR A 1 129 ? -7.016 -5.556 25.230 1.00 91.44 129 THR A O 1
ATOM 1035 N N . GLU A 1 130 ? -6.843 -5.098 23.048 1.00 88.75 130 GLU A N 1
ATOM 1036 C CA . GLU A 1 130 ? -8.013 -5.891 22.655 1.00 88.75 130 GLU A CA 1
ATOM 1037 C C . GLU A 1 130 ? -7.815 -7.385 22.928 1.00 88.75 130 GLU A C 1
ATOM 1039 O O . GLU A 1 130 ? -8.737 -8.058 23.391 1.00 88.75 130 GLU A O 1
ATOM 1044 N N . THR A 1 131 ? -6.607 -7.900 22.703 1.00 88.38 131 THR A N 1
ATOM 1045 C CA . THR A 1 131 ? -6.256 -9.290 23.021 1.00 88.38 131 THR A CA 1
ATOM 1046 C C . THR A 1 131 ? -6.327 -9.549 24.526 1.00 88.38 131 THR A C 1
ATOM 1048 O O . THR A 1 131 ? -6.967 -10.509 24.958 1.00 88.38 131 THR A O 1
ATOM 1051 N N . TRP A 1 132 ? -5.748 -8.664 25.343 1.00 90.56 132 TRP A N 1
ATOM 1052 C CA . TRP A 1 132 ? -5.815 -8.765 26.803 1.00 90.56 132 TRP A CA 1
ATOM 1053 C C . TRP A 1 132 ? -7.247 -8.642 27.331 1.00 90.56 132 TRP A C 1
ATOM 1055 O O . TRP A 1 132 ? -7.633 -9.388 28.229 1.00 90.56 132 TRP A O 1
ATOM 1065 N N . MET A 1 133 ? -8.061 -7.746 26.763 1.00 89.31 133 MET A N 1
ATOM 1066 C CA . MET A 1 133 ? -9.474 -7.602 27.130 1.00 89.31 133 MET A CA 1
ATOM 1067 C C . MET A 1 133 ? -10.254 -8.896 26.881 1.00 89.31 133 MET A C 1
ATOM 1069 O O . MET A 1 133 ? -10.961 -9.353 27.778 1.00 89.31 133 MET A O 1
ATOM 1073 N N . LYS A 1 134 ? -10.063 -9.536 25.720 1.00 88.69 134 LYS A N 1
ATOM 1074 C CA . LYS A 1 134 ? -10.675 -10.840 25.413 1.00 88.69 134 LYS A CA 1
ATOM 1075 C C . LYS A 1 134 ? -10.264 -11.911 26.428 1.00 88.69 134 LYS A C 1
ATOM 1077 O O . LYS A 1 134 ? -11.100 -12.693 26.871 1.00 88.69 134 LYS A O 1
ATOM 1082 N N . GLU A 1 135 ? -8.997 -11.943 26.837 1.00 88.50 135 GLU A N 1
ATOM 1083 C CA . GLU A 1 135 ? -8.515 -12.913 27.828 1.00 88.50 135 GLU A CA 1
ATOM 1084 C C . GLU A 1 135 ? -9.129 -12.691 29.223 1.00 88.50 135 GLU A C 1
ATOM 1086 O O . GLU A 1 135 ? -9.506 -13.655 29.899 1.00 88.50 135 GLU A O 1
ATOM 1091 N N . ILE A 1 136 ? -9.271 -11.430 29.647 1.00 89.88 136 ILE A N 1
ATOM 1092 C CA . ILE A 1 136 ? -9.921 -11.066 30.915 1.00 89.88 136 ILE A CA 1
ATOM 1093 C C . ILE A 1 136 ? -11.397 -11.484 30.902 1.00 89.88 136 ILE A C 1
ATOM 1095 O O . ILE A 1 136 ? -11.869 -12.080 31.873 1.00 89.88 136 ILE A O 1
ATOM 1099 N N . GLU A 1 137 ? -12.118 -11.232 29.808 1.00 80.06 137 GLU A N 1
ATOM 1100 C CA . GLU A 1 137 ? -13.532 -11.606 29.664 1.00 80.06 137 GLU A CA 1
ATOM 1101 C C . GLU A 1 137 ? -13.743 -13.127 29.722 1.00 80.06 137 GLU A C 1
ATOM 1103 O O . GLU A 1 137 ? -14.663 -13.601 30.392 1.00 80.06 137 GLU A O 1
ATOM 1108 N N . VAL A 1 138 ? -12.857 -13.909 29.098 1.00 72.25 138 VAL A N 1
ATOM 1109 C CA . VAL A 1 138 ? -12.910 -15.381 29.130 1.00 72.25 138 VAL A CA 1
ATOM 1110 C C . VAL A 1 138 ? -12.657 -15.922 30.542 1.00 72.25 138 VAL A C 1
ATOM 1112 O O . VAL A 1 138 ? -13.335 -16.852 30.984 1.00 72.25 138 VAL A O 1
ATOM 1115 N N . LYS A 1 139 ? -11.717 -15.328 31.289 1.00 62.72 139 LYS A N 1
ATOM 1116 C CA . LYS A 1 139 ? -11.403 -15.730 32.672 1.00 62.72 139 LYS A CA 1
ATOM 1117 C C . LYS A 1 139 ? -12.444 -15.257 33.695 1.00 62.72 139 LYS A C 1
ATOM 1119 O O . LYS A 1 139 ? -12.556 -15.865 34.756 1.00 62.72 139 LYS A O 1
ATOM 1124 N N . GLY A 1 140 ? -13.242 -14.238 33.373 1.00 55.56 140 GLY A N 1
ATOM 1125 C CA . GLY A 1 140 ? -14.362 -13.761 34.193 1.00 55.56 140 GLY A CA 1
ATOM 1126 C C . GLY A 1 140 ? -15.562 -14.718 34.272 1.00 55.56 140 GLY A C 1
ATOM 1127 O O . GLY A 1 140 ? -16.464 -14.481 35.067 1.00 55.56 140 GLY A O 1
ATOM 1128 N N . HIS A 1 141 ? -15.572 -15.811 33.497 1.00 49.75 141 HIS A N 1
ATOM 1129 C CA . HIS A 1 141 ? -16.646 -16.816 33.471 1.00 49.75 141 HIS A CA 1
ATOM 1130 C C . HIS A 1 141 ? -16.407 -18.038 34.386 1.00 49.75 141 HIS A C 1
ATOM 1132 O O . HIS A 1 141 ? -16.944 -19.123 34.137 1.00 49.75 141 HIS A O 1
ATOM 1138 N N . ILE A 1 142 ? -15.640 -17.899 35.478 1.00 49.06 142 ILE A N 1
ATOM 1139 C CA . ILE A 1 142 ? -15.612 -18.929 36.532 1.00 49.06 142 ILE A CA 1
ATOM 1140 C C . ILE A 1 142 ? -16.998 -18.989 37.195 1.00 49.06 142 ILE A C 1
ATOM 1142 O O . ILE A 1 142 ? -17.317 -18.205 38.078 1.00 49.06 142 ILE A O 1
ATOM 1146 N N . ARG A 1 143 ? -17.806 -19.933 36.697 1.00 43.31 143 ARG A N 1
ATOM 1147 C CA . ARG A 1 143 ? -19.020 -20.549 37.254 1.00 43.31 143 ARG A CA 1
ATOM 1148 C C . ARG A 1 143 ? -19.524 -19.961 38.581 1.00 43.31 143 ARG A C 1
ATOM 1150 O O . ARG A 1 143 ? -19.115 -20.400 39.654 1.00 43.31 143 ARG A O 1
ATOM 1157 N N . ASP A 1 144 ? -20.566 -19.138 38.487 1.00 41.62 144 ASP A N 1
ATOM 1158 C CA . ASP A 1 144 ? -21.602 -19.044 39.519 1.00 41.62 144 ASP A CA 1
ATOM 1159 C C . ASP A 1 144 ? -22.341 -20.390 39.614 1.00 41.62 144 ASP A C 1
ATOM 1161 O O . ASP A 1 144 ? -23.423 -20.600 39.063 1.00 41.62 144 ASP A O 1
ATOM 1165 N N . SER A 1 145 ? -21.732 -21.358 40.288 1.00 45.66 145 SER A N 1
ATOM 1166 C CA . SER A 1 145 ? -22.412 -22.570 40.720 1.00 45.66 145 SER A CA 1
ATOM 1167 C C . SER A 1 145 ? -21.853 -23.010 42.060 1.00 45.66 145 SER A C 1
ATOM 1169 O O . SER A 1 145 ? -21.134 -23.993 42.117 1.00 45.66 145 SER A O 1
ATOM 1171 N N . ASP A 1 146 ? -22.191 -22.257 43.103 1.00 45.00 146 ASP A N 1
ATOM 1172 C CA . ASP A 1 146 ? -22.510 -22.800 44.421 1.00 45.00 146 ASP A CA 1
ATOM 1173 C C . ASP A 1 146 ? -23.513 -21.849 45.080 1.00 45.00 146 ASP A C 1
ATOM 1175 O O . ASP A 1 146 ? -23.189 -20.810 45.656 1.00 45.00 146 ASP A O 1
ATOM 1179 N N . LYS A 1 147 ? -24.792 -22.197 44.920 1.00 48.22 147 LYS A N 1
ATOM 1180 C CA . LYS A 1 147 ? -25.838 -21.716 45.813 1.00 48.22 147 LYS A CA 1
ATOM 1181 C C . LYS A 1 147 ? -25.567 -22.326 47.188 1.00 48.22 147 LYS A C 1
ATOM 1183 O O . LYS A 1 147 ? -25.255 -23.506 47.279 1.00 48.22 147 LYS A O 1
ATOM 1188 N N . GLU A 1 148 ? -25.819 -21.515 48.213 1.00 47.59 148 GLU A N 1
ATOM 1189 C CA . GLU A 1 148 ? -26.046 -21.923 49.605 1.00 47.59 148 GLU A CA 1
ATOM 1190 C C . GLU A 1 148 ? -24.809 -21.969 50.520 1.00 47.59 148 GLU A C 1
ATOM 1192 O O . GLU A 1 148 ? -24.330 -23.011 50.949 1.00 47.59 148 GLU A O 1
ATOM 1197 N N . ASN A 1 149 ? -24.376 -20.781 50.955 1.00 38.38 149 ASN A N 1
ATOM 1198 C CA . ASN A 1 149 ? -24.021 -20.622 52.362 1.00 38.38 149 ASN A CA 1
ATOM 1199 C C . ASN A 1 149 ? -24.546 -19.277 52.879 1.00 38.38 149 ASN A C 1
ATOM 1201 O O . ASN A 1 149 ? -23.952 -18.219 52.671 1.00 38.38 149 ASN A O 1
ATOM 1205 N N . THR A 1 150 ? -25.711 -19.305 53.522 1.00 35.91 150 THR A N 1
ATOM 1206 C CA . THR A 1 150 ? -26.247 -18.169 54.272 1.00 35.91 150 THR A CA 1
ATOM 1207 C C . THR A 1 150 ? -25.425 -17.995 55.545 1.00 35.91 150 THR A C 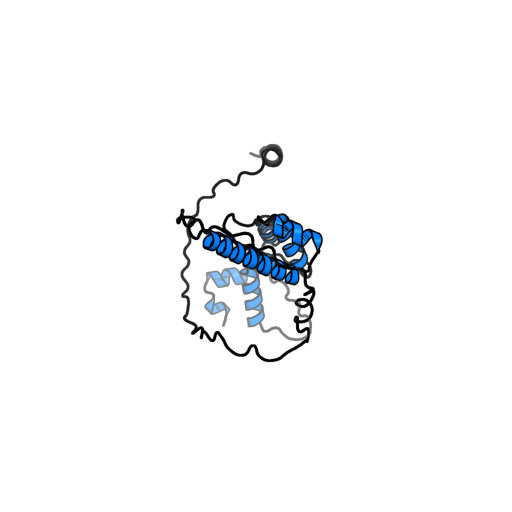1
ATOM 1209 O O . THR A 1 150 ? -25.638 -18.705 56.527 1.00 35.91 150 THR A O 1
ATOM 1212 N N . VAL A 1 151 ? -24.488 -17.048 55.551 1.00 47.56 151 VAL A N 1
ATOM 1213 C CA . VAL A 1 151 ? -23.866 -16.588 56.797 1.00 47.56 151 VAL A CA 1
ATOM 1214 C C . VAL A 1 151 ? -24.712 -15.446 57.349 1.00 47.56 151 VAL A C 1
ATOM 1216 O O . VAL A 1 151 ? -24.761 -14.357 56.778 1.00 47.56 151 VAL A O 1
ATOM 1219 N N . GLU A 1 152 ? -25.397 -15.699 58.463 1.00 40.06 152 GLU A N 1
ATOM 1220 C CA . GLU A 1 152 ? -26.071 -14.662 59.241 1.00 40.06 152 GLU A CA 1
ATOM 1221 C C . GLU A 1 152 ? -25.041 -13.648 59.759 1.00 40.06 152 GLU A C 1
ATOM 1223 O O . GLU A 1 152 ? -24.268 -13.925 60.681 1.00 40.06 152 GLU A O 1
ATOM 1228 N N . VAL A 1 153 ? -25.036 -12.443 59.190 1.00 40.72 153 VAL A N 1
ATOM 1229 C CA . VAL A 1 153 ? -24.263 -11.327 59.737 1.00 40.72 153 VAL A CA 1
ATOM 1230 C C . VAL A 1 153 ? -25.043 -10.751 60.916 1.00 40.72 153 VAL A C 1
ATOM 1232 O O . VAL A 1 153 ? -26.004 -10.004 60.744 1.00 40.72 153 VAL A O 1
ATOM 1235 N N . LYS A 1 154 ? -24.637 -11.102 62.141 1.00 37.81 154 LYS A N 1
ATOM 1236 C CA . LYS A 1 154 ? -25.144 -10.443 63.351 1.00 37.81 154 LYS A CA 1
ATOM 1237 C C . LYS A 1 154 ? -24.625 -9.009 63.401 1.00 37.81 154 LYS A C 1
ATOM 1239 O O . LYS A 1 154 ? -23.422 -8.768 63.465 1.00 37.81 154 LYS A O 1
ATOM 1244 N N . GLU A 1 155 ? -25.560 -8.068 63.389 1.00 39.34 155 GLU A N 1
ATOM 1245 C CA . GLU A 1 155 ? -25.329 -6.629 63.483 1.00 39.34 155 GLU A CA 1
ATOM 1246 C C . GLU A 1 155 ? -24.602 -6.282 64.799 1.00 39.34 155 GLU A C 1
ATOM 1248 O O . GLU A 1 155 ? -25.192 -6.288 65.882 1.00 39.34 155 GLU A O 1
ATOM 1253 N N . PHE A 1 156 ? -23.299 -5.990 64.729 1.00 35.06 156 PHE A N 1
ATOM 1254 C CA . PHE A 1 156 ? -22.521 -5.558 65.891 1.00 35.06 156 PHE A CA 1
ATOM 1255 C C . PHE A 1 156 ? -22.522 -4.026 65.975 1.00 35.06 156 PHE A C 1
ATOM 1257 O O . PHE A 1 156 ? -21.768 -3.335 65.291 1.00 35.06 156 PHE A O 1
ATOM 1264 N N . LYS A 1 157 ? -23.381 -3.466 66.835 1.00 41.69 157 LYS A N 1
ATOM 1265 C CA . LYS A 1 157 ? -23.344 -2.038 67.189 1.00 41.69 157 LYS A CA 1
ATOM 1266 C C . LYS A 1 157 ? -22.143 -1.764 68.093 1.00 41.69 157 LYS A C 1
ATOM 1268 O O . LYS A 1 157 ? -22.179 -2.059 69.284 1.00 41.69 157 LYS A O 1
ATOM 1273 N N . GLY A 1 158 ? -21.095 -1.149 67.547 1.00 36.50 158 GLY A N 1
ATOM 1274 C CA . GLY A 1 158 ? -19.894 -0.828 68.317 1.00 36.50 158 GLY A CA 1
ATOM 1275 C C . GLY A 1 158 ? -19.061 0.322 67.758 1.00 36.50 158 GLY A C 1
ATOM 1276 O O . GLY A 1 158 ? -18.113 0.083 67.036 1.00 36.50 158 GLY A O 1
ATOM 1277 N N . LYS A 1 159 ? -19.417 1.544 68.184 1.00 38.34 159 LYS A N 1
ATOM 1278 C CA . LYS A 1 159 ? -18.591 2.757 68.401 1.00 38.34 159 LYS A CA 1
ATOM 1279 C C . LYS A 1 159 ? -17.651 3.249 67.276 1.00 38.34 159 LYS A C 1
ATOM 1281 O O . LYS A 1 159 ? -16.706 2.598 66.863 1.00 38.34 159 LYS A O 1
ATOM 1286 N N . LYS A 1 160 ? -17.872 4.514 66.898 1.00 48.47 160 LYS A N 1
ATOM 1287 C CA . LYS A 1 160 ? -17.029 5.352 66.027 1.00 48.47 160 LYS A CA 1
ATOM 1288 C C . LYS A 1 160 ? -15.542 5.311 66.431 1.00 48.47 160 LYS A C 1
ATOM 1290 O O . LYS A 1 160 ? -15.254 5.583 67.595 1.00 48.47 160 LYS A O 1
ATOM 1295 N N . ASN A 1 161 ? -14.631 5.119 65.470 1.00 41.16 161 ASN A N 1
ATOM 1296 C CA . ASN A 1 161 ? -13.326 5.805 65.444 1.00 41.16 161 ASN A CA 1
ATOM 1297 C C . ASN A 1 161 ? -12.688 5.718 64.038 1.00 41.16 161 ASN A C 1
ATOM 1299 O O . ASN A 1 161 ? -12.518 4.626 63.513 1.00 41.16 161 ASN A O 1
ATOM 1303 N N . VAL A 1 162 ? -12.586 6.831 63.300 1.00 50.97 162 VAL A N 1
ATOM 1304 C CA . VAL A 1 162 ? -11.364 7.651 63.100 1.00 50.97 162 VAL A CA 1
ATOM 1305 C C . VAL A 1 162 ? -10.181 6.839 62.561 1.00 50.97 162 VAL A C 1
ATOM 1307 O O . VAL A 1 162 ? -9.210 6.61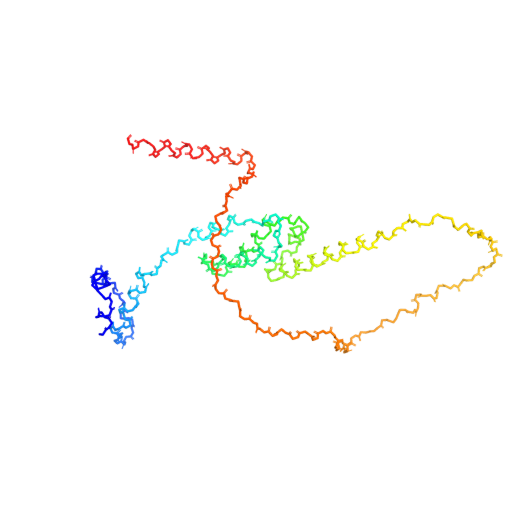4 63.268 1.00 50.97 162 VAL A O 1
ATOM 1310 N N . VAL A 1 163 ? -10.264 6.409 61.300 1.00 40.72 163 VAL A N 1
ATOM 1311 C CA . VAL A 1 163 ? -9.114 5.893 60.537 1.00 40.72 163 VAL A CA 1
ATOM 1312 C C . VAL A 1 163 ? -9.280 6.320 59.076 1.00 40.72 163 VAL A C 1
ATOM 1314 O O . VAL A 1 163 ? -9.470 5.523 58.164 1.00 40.72 163 VAL A O 1
ATOM 1317 N N . ALA A 1 164 ? -9.211 7.633 58.863 1.00 48.06 164 ALA A N 1
ATOM 1318 C CA . ALA A 1 164 ? -8.712 8.213 57.621 1.00 48.06 164 ALA A CA 1
ATOM 1319 C C . ALA A 1 164 ? -7.177 8.011 57.555 1.00 48.06 164 ALA A C 1
ATOM 1321 O O . ALA A 1 164 ? -6.427 8.971 57.438 1.00 48.06 164 ALA A O 1
ATOM 1322 N N . ASP A 1 165 ? -6.716 6.765 57.707 1.00 47.53 165 ASP A N 1
ATOM 1323 C CA . ASP A 1 165 ? -5.298 6.388 57.867 1.00 47.53 165 ASP A CA 1
ATOM 1324 C C . ASP A 1 165 ? -4.940 5.175 56.986 1.00 47.53 165 ASP A C 1
ATOM 1326 O O . ASP A 1 165 ? -4.214 4.268 57.372 1.00 47.53 165 ASP A O 1
ATOM 1330 N N . CYS A 1 166 ? -5.495 5.139 55.771 1.00 44.91 166 CYS A N 1
ATOM 1331 C CA . CYS A 1 166 ? -4.994 4.271 54.696 1.00 44.91 166 CYS A CA 1
ATOM 1332 C C . CYS A 1 166 ? -4.483 5.070 53.483 1.00 44.91 166 CYS A C 1
ATOM 1334 O O . CYS A 1 166 ? -3.800 4.510 52.633 1.00 44.91 166 CYS A O 1
ATOM 1336 N N . LEU A 1 167 ? -4.736 6.386 53.422 1.00 45.16 167 LEU A N 1
ATOM 1337 C CA . LEU A 1 167 ? -4.215 7.279 52.372 1.00 45.16 167 LEU A CA 1
ATOM 1338 C C . LEU A 1 167 ? -2.773 7.761 52.641 1.00 45.16 167 LEU A C 1
ATOM 1340 O O . LEU A 1 167 ? -2.215 8.507 51.846 1.00 45.16 167 LEU A O 1
ATOM 1344 N N . SER A 1 168 ? -2.158 7.313 53.738 1.00 50.41 168 SER A N 1
ATOM 1345 C CA . SER A 1 168 ? -0.782 7.622 54.151 1.00 50.41 168 SER A CA 1
ATOM 1346 C C . SER A 1 168 ? 0.236 6.520 53.801 1.00 50.41 168 SER A C 1
ATOM 1348 O O . SER A 1 168 ? 1.413 6.660 54.121 1.00 50.41 168 SER A O 1
ATOM 1350 N N . ARG A 1 169 ? -0.179 5.421 53.143 1.00 49.00 169 ARG A N 1
ATOM 1351 C CA . ARG A 1 169 ? 0.693 4.268 52.817 1.00 49.00 169 ARG A CA 1
ATOM 1352 C C . ARG A 1 169 ? 0.900 4.003 51.322 1.00 49.00 169 ARG A C 1
ATOM 1354 O O . ARG A 1 169 ? 1.241 2.886 50.949 1.00 49.00 169 ARG A O 1
ATOM 1361 N N . LEU A 1 170 ? 0.728 5.007 50.467 1.00 38.69 170 LEU A N 1
ATOM 1362 C CA . LEU A 1 170 ? 1.260 4.944 49.104 1.00 38.69 170 LEU A CA 1
ATOM 1363 C C . LEU A 1 170 ? 2.678 5.531 49.115 1.00 38.69 170 LEU A C 1
ATOM 1365 O O . LEU A 1 170 ? 2.810 6.743 49.291 1.00 38.69 170 LEU A O 1
ATOM 1369 N N . PRO A 1 171 ? 3.745 4.729 48.951 1.00 43.25 171 PRO A N 1
ATOM 1370 C CA . PRO A 1 171 ? 5.050 5.291 48.669 1.00 43.25 171 PRO A CA 1
ATOM 1371 C C . PRO A 1 171 ? 5.075 5.757 47.210 1.00 43.25 171 PRO A C 1
ATOM 1373 O O . PRO A 1 171 ? 5.081 4.955 46.280 1.00 43.25 171 PRO A O 1
ATOM 1376 N N . ILE A 1 172 ? 5.085 7.076 47.035 1.00 45.31 172 ILE A N 1
ATOM 1377 C CA . ILE A 1 172 ? 5.642 7.724 45.851 1.00 45.31 172 ILE A CA 1
ATOM 1378 C C . ILE A 1 172 ? 7.150 7.798 46.098 1.00 45.31 172 ILE A C 1
ATOM 1380 O O . ILE A 1 172 ? 7.567 8.529 46.995 1.00 45.31 172 ILE A O 1
ATOM 1384 N N . ASN A 1 173 ? 7.957 7.052 45.344 1.00 38.56 173 ASN A N 1
ATOM 1385 C CA . ASN A 1 173 ? 9.188 7.618 44.800 1.00 38.56 173 ASN A CA 1
ATOM 1386 C C . ASN A 1 173 ? 9.689 6.846 43.573 1.00 38.56 173 ASN A C 1
ATOM 1388 O O . ASN A 1 173 ? 9.431 5.660 43.392 1.00 38.56 173 ASN A O 1
ATOM 1392 N N . GLU A 1 174 ? 10.378 7.612 42.749 1.00 41.03 174 GLU A N 1
ATOM 1393 C CA . GLU A 1 174 ? 10.760 7.448 41.360 1.00 41.03 174 GLU A CA 1
ATOM 1394 C C . GLU A 1 174 ? 12.024 6.578 41.157 1.00 41.03 174 GLU A C 1
ATOM 1396 O O . GLU A 1 174 ? 12.989 6.736 41.897 1.00 41.03 174 GLU A O 1
ATOM 1401 N N . SER A 1 175 ? 12.044 5.808 40.048 1.00 35.00 175 SER A N 1
ATOM 1402 C CA . SER A 1 175 ? 13.204 5.608 39.134 1.00 35.00 175 SER A CA 1
ATOM 1403 C C . SER A 1 175 ? 14.411 4.736 39.603 1.00 35.00 175 SER A C 1
ATOM 1405 O O . SER A 1 175 ? 14.590 4.530 40.796 1.00 35.00 175 SER A O 1
ATOM 1407 N N . PRO A 1 176 ? 15.338 4.289 38.717 1.00 49.22 176 PRO A N 1
ATOM 1408 C CA . PRO A 1 176 ? 15.169 3.318 37.629 1.00 49.22 176 PRO A CA 1
ATOM 1409 C C . PRO A 1 176 ? 16.329 2.286 37.607 1.00 49.22 176 PRO A C 1
ATOM 1411 O O . PRO A 1 176 ? 17.392 2.588 37.095 1.00 49.22 176 PRO A O 1
ATOM 1414 N N . GLU A 1 177 ? 16.175 1.067 38.109 1.00 43.94 177 GLU A N 1
ATOM 1415 C CA . GLU A 1 177 ? 17.138 -0.033 37.895 1.00 43.94 177 GLU A CA 1
ATOM 1416 C C . GLU A 1 177 ? 16.485 -1.307 38.458 1.00 43.94 177 GLU A C 1
ATOM 1418 O O . GLU A 1 177 ? 15.793 -1.224 39.463 1.00 43.94 177 GLU A O 1
ATOM 1423 N N . GLU A 1 178 ? 16.669 -2.462 37.812 1.00 44.84 178 GLU A N 1
ATOM 1424 C CA . GLU A 1 178 ? 16.064 -3.774 38.151 1.00 44.84 178 GLU A CA 1
ATOM 1425 C C . GLU A 1 178 ? 14.703 -4.121 37.510 1.00 44.84 178 GLU A C 1
ATOM 1427 O O . GLU A 1 178 ? 13.722 -4.438 38.176 1.00 44.84 178 GLU A O 1
ATOM 1432 N N . VAL A 1 179 ? 14.684 -4.230 36.178 1.00 38.59 179 VAL A N 1
ATOM 1433 C CA . VAL A 1 179 ? 13.972 -5.351 35.528 1.00 38.59 179 VAL A CA 1
ATOM 1434 C C . VAL A 1 179 ? 14.972 -6.073 34.631 1.00 38.59 179 VAL A C 1
ATOM 1436 O O . VAL A 1 179 ? 14.958 -5.987 33.407 1.00 38.59 179 VAL A O 1
ATOM 1439 N N . SER A 1 180 ? 15.925 -6.719 35.298 1.00 36.84 180 SER A N 1
ATOM 1440 C CA . SER A 1 180 ? 16.796 -7.738 34.725 1.00 36.84 180 SER A CA 1
ATOM 1441 C C . SER A 1 180 ? 16.157 -9.099 35.006 1.00 36.84 180 SER A C 1
ATOM 1443 O O . SER A 1 180 ? 15.757 -9.355 36.139 1.00 36.84 180 SER A O 1
ATOM 1445 N N . LEU A 1 181 ? 16.097 -9.943 33.970 1.00 33.81 181 LEU A N 1
ATOM 1446 C CA . LEU A 1 181 ? 15.576 -11.318 33.912 1.00 33.81 181 LEU A CA 1
ATOM 1447 C C . LEU A 1 181 ? 14.044 -11.496 33.926 1.00 33.81 181 LEU A C 1
ATOM 1449 O O . LEU A 1 181 ? 13.417 -11.576 34.975 1.00 33.81 181 LEU A O 1
ATOM 1453 N N . MET A 1 182 ? 13.469 -11.734 32.739 1.00 26.06 182 MET A N 1
ATOM 1454 C CA . MET A 1 182 ? 12.987 -13.075 32.347 1.00 26.06 182 MET A CA 1
ATOM 1455 C C . MET A 1 182 ? 12.351 -13.057 30.944 1.00 26.06 182 MET A C 1
ATOM 1457 O O . MET A 1 182 ? 11.185 -12.708 30.792 1.00 26.06 182 MET A O 1
ATOM 1461 N N . CYS A 1 183 ? 13.130 -13.456 2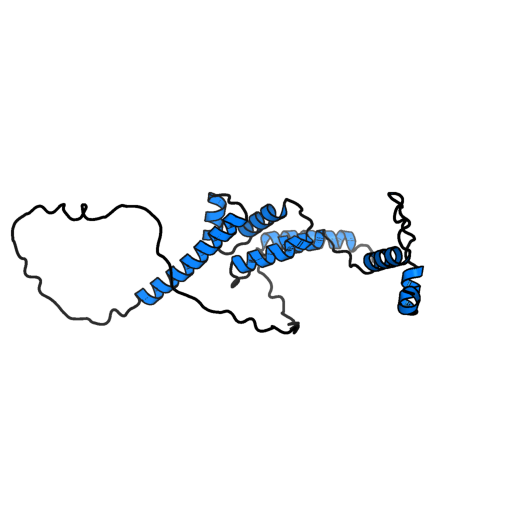9.935 1.00 29.81 183 CYS A N 1
ATOM 1462 C CA . CYS A 1 183 ? 12.783 -14.440 28.894 1.00 29.81 183 CYS A CA 1
ATOM 1463 C C . CYS A 1 183 ? 13.881 -14.412 27.824 1.00 29.81 183 CYS A C 1
ATOM 1465 O O . CYS A 1 183 ? 13.764 -13.744 26.800 1.00 29.81 183 CYS A O 1
ATOM 1467 N N . GLU A 1 184 ? 14.963 -15.143 28.083 1.00 35.53 184 GLU A N 1
ATOM 1468 C CA . GLU A 1 184 ? 15.797 -15.668 27.006 1.00 35.53 184 GLU A CA 1
ATOM 1469 C C . GLU A 1 184 ? 15.001 -16.790 26.333 1.00 35.53 184 GLU A C 1
ATOM 1471 O O . GLU A 1 184 ? 14.711 -17.818 26.945 1.00 35.53 184 GLU A O 1
ATOM 1476 N N . MET A 1 185 ? 14.609 -16.577 25.081 1.00 32.91 185 MET A N 1
ATOM 1477 C CA . MET A 1 185 ? 14.329 -17.664 24.154 1.00 32.91 185 MET A CA 1
ATOM 1478 C C . MET A 1 185 ? 15.223 -17.442 22.942 1.00 32.91 185 MET A C 1
ATOM 1480 O O . MET A 1 185 ? 15.018 -16.517 22.157 1.00 32.91 185 MET A O 1
ATOM 1484 N N . GLU A 1 186 ? 16.257 -18.272 22.852 1.00 35.19 186 GLU A N 1
ATOM 1485 C CA . GLU A 1 186 ? 17.116 -18.420 21.685 1.00 35.19 186 GLU A CA 1
ATOM 1486 C C . GLU A 1 186 ? 16.250 -18.783 20.470 1.00 35.19 186 GLU A C 1
ATOM 1488 O O . GLU A 1 186 ? 15.548 -19.796 20.467 1.00 35.19 186 GLU A O 1
ATOM 1493 N N . VAL A 1 187 ? 16.286 -17.944 19.435 1.00 32.91 187 VAL A N 1
ATOM 1494 C CA . VAL A 1 187 ? 15.773 -18.288 18.106 1.00 32.91 187 VAL A CA 1
ATOM 1495 C C . VAL A 1 187 ? 16.968 -18.753 17.285 1.00 32.91 187 VAL A C 1
ATOM 1497 O O . VAL A 1 187 ? 17.670 -17.955 16.667 1.00 32.91 187 VAL A O 1
ATOM 1500 N N . GLU A 1 188 ? 17.215 -20.060 17.313 1.00 32.25 188 GLU A N 1
ATOM 1501 C CA . GLU A 1 188 ? 17.999 -20.740 16.285 1.00 32.25 188 GLU A CA 1
ATOM 1502 C C . GLU A 1 188 ? 17.257 -20.590 14.949 1.00 32.25 188 GLU A C 1
ATOM 1504 O O . GLU A 1 188 ? 16.113 -21.026 14.788 1.00 32.25 188 GLU A O 1
ATOM 1509 N N . ALA A 1 189 ? 17.900 -19.919 13.997 1.00 37.25 189 ALA A N 1
ATOM 1510 C CA . ALA A 1 189 ? 17.414 -19.792 12.636 1.00 37.25 189 ALA A CA 1
ATOM 1511 C C . ALA A 1 189 ? 17.463 -21.159 11.938 1.00 37.25 189 ALA A C 1
ATOM 1513 O O . ALA A 1 189 ? 18.518 -21.787 11.860 1.00 37.25 189 ALA A O 1
ATOM 1514 N N . SER A 1 190 ? 16.334 -21.588 11.371 1.00 33.62 190 SER A N 1
ATOM 1515 C CA . SER A 1 190 ? 16.292 -22.673 10.389 1.00 33.62 190 SER A CA 1
ATOM 1516 C C . SER A 1 190 ? 15.718 -22.150 9.064 1.00 33.62 190 SER A C 1
ATOM 1518 O O . SER A 1 190 ? 14.867 -21.256 9.095 1.00 33.62 190 SER A O 1
ATOM 1520 N N . PRO A 1 191 ? 16.204 -22.634 7.907 1.00 44.75 191 PRO A N 1
ATOM 1521 C CA . PRO A 1 191 ? 15.943 -22.044 6.598 1.00 44.75 191 PRO A CA 1
ATOM 1522 C C . PRO A 1 191 ? 14.526 -22.381 6.134 1.00 44.75 191 PRO A C 1
ATOM 1524 O O . PRO A 1 191 ? 14.115 -23.536 6.215 1.00 44.75 191 PRO A O 1
ATOM 1527 N N . ILE A 1 192 ? 13.790 -21.393 5.623 1.00 31.91 192 ILE A N 1
ATOM 1528 C CA . ILE A 1 192 ? 12.549 -21.661 4.895 1.00 31.91 192 ILE A CA 1
ATOM 1529 C C . ILE A 1 192 ? 12.891 -21.673 3.414 1.00 31.91 192 ILE A C 1
ATOM 1531 O O . ILE A 1 192 ? 13.262 -20.650 2.835 1.00 31.91 192 ILE A O 1
ATOM 1535 N N . ASP A 1 193 ? 12.786 -22.876 2.865 1.00 30.80 193 ASP A N 1
ATOM 1536 C CA . ASP A 1 193 ? 12.848 -23.175 1.453 1.00 30.80 193 ASP A CA 1
ATOM 1537 C C . ASP A 1 193 ? 11.751 -22.441 0.670 1.00 30.80 193 ASP A C 1
ATOM 1539 O O . ASP A 1 193 ? 10.601 -22.281 1.083 1.00 30.80 193 ASP A O 1
ATOM 1543 N N . GLU A 1 194 ? 12.184 -22.013 -0.502 1.00 46.69 194 GLU A N 1
ATOM 1544 C CA . GLU A 1 194 ? 11.429 -21.586 -1.662 1.00 46.69 194 GLU A CA 1
ATOM 1545 C C . GLU A 1 194 ? 10.436 -22.679 -2.099 1.00 46.69 194 GLU A C 1
ATOM 1547 O O . GLU A 1 194 ? 10.834 -23.664 -2.713 1.00 46.69 194 GLU A O 1
ATOM 1552 N N . GLU A 1 195 ? 9.131 -22.507 -1.851 1.00 38.59 195 GLU A N 1
ATOM 1553 C CA . GLU A 1 195 ? 8.127 -23.174 -2.687 1.00 38.59 195 GLU A CA 1
ATOM 1554 C C . GLU A 1 195 ? 6.855 -22.339 -2.888 1.00 38.59 195 GLU A C 1
ATOM 1556 O O . GLU A 1 195 ? 6.135 -21.933 -1.975 1.00 38.59 195 GLU A O 1
ATOM 1561 N N . LEU A 1 196 ? 6.632 -22.066 -4.167 1.00 39.12 196 LEU A N 1
ATOM 1562 C CA . LEU A 1 196 ? 5.657 -21.181 -4.766 1.00 39.12 196 LEU A CA 1
ATOM 1563 C C . LEU A 1 196 ? 4.314 -21.918 -4.908 1.00 39.12 196 LEU A C 1
ATOM 1565 O O . LEU A 1 196 ? 4.083 -22.615 -5.894 1.00 39.12 196 LEU A O 1
ATOM 1569 N N . ALA A 1 197 ? 3.400 -21.756 -3.952 1.00 31.03 197 ALA A N 1
ATOM 1570 C CA . ALA A 1 197 ? 2.025 -22.231 -4.107 1.00 31.03 197 ALA A CA 1
ATOM 1571 C C . ALA A 1 197 ? 1.169 -21.165 -4.814 1.00 31.03 197 ALA A C 1
ATOM 1573 O O . ALA A 1 197 ? 0.553 -20.304 -4.187 1.00 31.03 197 ALA A O 1
ATOM 1574 N N . LEU A 1 198 ? 1.121 -21.235 -6.148 1.00 37.66 198 LEU A N 1
ATOM 1575 C CA . LEU A 1 198 ? 0.073 -20.611 -6.957 1.00 37.66 198 LEU A CA 1
ATOM 1576 C C . LEU A 1 198 ? -1.269 -21.298 -6.659 1.00 37.66 198 LEU A C 1
ATOM 1578 O O . LEU A 1 198 ? -1.646 -22.269 -7.311 1.00 37.66 198 LEU A O 1
ATOM 1582 N N . GLY A 1 199 ? -1.989 -20.787 -5.662 1.00 31.88 199 GLY A N 1
ATOM 1583 C CA . GLY A 1 199 ? -3.392 -21.103 -5.424 1.00 31.88 199 GLY A CA 1
ATOM 1584 C C . GLY A 1 199 ? -4.285 -20.176 -6.242 1.00 31.88 199 GLY A C 1
ATOM 1585 O O . GLY A 1 199 ? -4.383 -18.987 -5.951 1.00 31.88 199 GLY A O 1
ATOM 1586 N N . GLN A 1 200 ? -4.926 -20.723 -7.273 1.00 40.38 200 GLN A N 1
ATOM 1587 C CA . GLN A 1 200 ? -6.063 -20.106 -7.951 1.00 40.38 200 GLN A CA 1
ATOM 1588 C C . GLN A 1 200 ? -7.195 -19.920 -6.927 1.00 40.38 200 GLN A C 1
ATOM 1590 O O . GLN A 1 200 ? -7.839 -20.891 -6.544 1.00 40.38 200 GLN A O 1
ATOM 1595 N N . GLY A 1 201 ? -7.390 -18.691 -6.449 1.00 32.88 201 GLY A N 1
ATOM 1596 C CA . GLY A 1 201 ? -8.512 -18.304 -5.598 1.00 32.88 201 GLY A CA 1
ATOM 1597 C C . GLY A 1 201 ? -9.535 -17.527 -6.414 1.00 32.88 201 GLY A C 1
ATOM 1598 O O . GLY A 1 201 ? -9.209 -16.492 -6.994 1.00 32.88 201 GLY A O 1
ATOM 1599 N N . GLU A 1 202 ? -10.742 -18.073 -6.494 1.00 37.78 202 GLU A N 1
ATOM 1600 C CA . GLU A 1 202 ? -11.937 -17.452 -7.057 1.00 37.78 202 GLU A CA 1
ATOM 1601 C C . GLU A 1 202 ? -12.201 -16.092 -6.387 1.00 37.78 202 GLU A C 1
ATOM 1603 O O . GLU A 1 202 ? -12.110 -15.955 -5.169 1.00 37.78 202 GLU A O 1
ATOM 1608 N N . TRP A 1 203 ? -12.498 -15.069 -7.190 1.00 36.28 203 TRP A N 1
ATOM 1609 C CA . TRP A 1 203 ? -12.860 -13.745 -6.688 1.00 36.28 203 TRP A CA 1
ATOM 1610 C C . TRP A 1 203 ? -14.311 -13.786 -6.201 1.00 36.28 203 TRP A C 1
ATOM 1612 O O . TRP A 1 203 ? -15.230 -13.713 -7.015 1.00 36.28 203 TRP A O 1
ATOM 1622 N N . GLU A 1 204 ? -14.524 -13.912 -4.892 1.00 39.69 204 GLU A N 1
ATOM 1623 C CA . GLU A 1 204 ? -15.827 -13.607 -4.300 1.00 39.69 204 GLU A CA 1
ATOM 1624 C C . GLU A 1 204 ? -16.097 -12.102 -4.430 1.00 39.69 204 GLU A C 1
ATOM 1626 O O . GLU A 1 204 ? -15.283 -11.256 -4.049 1.00 39.69 204 GLU A O 1
ATOM 1631 N N . GLU A 1 205 ? -17.237 -11.788 -5.045 1.00 40.59 205 GLU A N 1
ATOM 1632 C CA . GLU A 1 205 ? -17.738 -10.441 -5.296 1.00 40.59 205 GLU A CA 1
ATOM 1633 C C . GLU A 1 205 ? -17.810 -9.640 -3.990 1.00 40.59 205 GLU A C 1
ATOM 1635 O O . GLU A 1 205 ? -18.643 -9.890 -3.118 1.00 40.59 205 GLU A O 1
ATOM 1640 N N . ALA A 1 206 ? -16.939 -8.637 -3.864 1.00 38.56 206 ALA A N 1
ATOM 1641 C CA . ALA A 1 206 ? -17.081 -7.615 -2.844 1.00 38.56 206 ALA A CA 1
ATOM 1642 C C . ALA A 1 206 ? -18.371 -6.826 -3.115 1.00 38.56 206 ALA A C 1
ATOM 1644 O O . ALA A 1 206 ? -18.540 -6.240 -4.187 1.00 38.56 206 ALA A O 1
ATOM 1645 N N . ILE A 1 207 ? -19.274 -6.820 -2.134 1.00 41.97 207 ILE A N 1
ATOM 1646 C CA . ILE A 1 207 ? -20.486 -5.999 -2.110 1.00 41.97 207 ILE A CA 1
ATOM 1647 C C . ILE A 1 207 ? -20.039 -4.531 -2.075 1.00 41.97 207 ILE A C 1
ATOM 1649 O O . ILE A 1 207 ? -19.642 -4.017 -1.033 1.00 41.97 207 ILE A O 1
ATOM 1653 N N . VAL A 1 208 ? -20.045 -3.887 -3.241 1.00 44.97 208 VAL A N 1
ATOM 1654 C CA . VAL A 1 208 ? -19.894 -2.436 -3.396 1.00 44.97 208 VAL A CA 1
ATOM 1655 C C . VAL A 1 208 ? -21.286 -1.826 -3.266 1.00 44.97 208 VAL A C 1
ATOM 1657 O O . VAL A 1 208 ? -22.220 -2.311 -3.905 1.00 44.97 208 VAL A O 1
ATOM 1660 N N . ASP A 1 209 ? -21.426 -0.793 -2.434 1.00 43.94 209 ASP A N 1
ATOM 1661 C CA . ASP A 1 209 ? -22.665 -0.033 -2.260 1.00 43.94 209 ASP A CA 1
ATOM 1662 C C . ASP A 1 209 ? -23.296 0.330 -3.626 1.00 43.94 209 ASP A C 1
ATOM 1664 O O . ASP A 1 209 ? -22.638 0.875 -4.519 1.00 43.94 209 ASP A O 1
ATOM 1668 N N . ASP A 1 210 ? -24.585 0.002 -3.793 1.00 54.34 210 ASP A N 1
ATOM 1669 C CA . ASP A 1 210 ? -25.335 -0.001 -5.068 1.00 54.34 210 ASP A CA 1
ATOM 1670 C C . ASP A 1 210 ? -25.335 1.353 -5.819 1.00 54.34 210 ASP A C 1
ATOM 1672 O O . ASP A 1 210 ? -25.592 1.410 -7.025 1.00 54.34 210 ASP A O 1
ATOM 1676 N N . GLU A 1 211 ? -25.038 2.459 -5.132 1.00 57.62 211 GLU A N 1
ATOM 1677 C CA . GLU A 1 211 ? -25.112 3.812 -5.692 1.00 57.62 211 GLU A CA 1
ATOM 1678 C C . GLU A 1 211 ? -23.849 4.196 -6.492 1.00 57.62 211 GLU A C 1
ATOM 1680 O O . GLU A 1 211 ? -23.967 4.702 -7.610 1.00 57.62 211 GLU A O 1
ATOM 1685 N N . GLU A 1 212 ? -22.644 3.849 -6.015 1.00 52.34 212 GLU A N 1
ATOM 1686 C CA . GLU A 1 212 ? -21.389 4.085 -6.758 1.00 52.34 212 GLU A CA 1
ATOM 1687 C C . GLU A 1 212 ? -21.205 3.085 -7.911 1.00 52.34 212 GLU A C 1
ATOM 1689 O O . GLU A 1 212 ? -20.720 3.440 -8.991 1.00 52.34 212 GLU A O 1
ATOM 1694 N N . TYR A 1 213 ? -21.660 1.838 -7.739 1.00 58.41 213 TYR A N 1
ATOM 1695 C CA . TYR A 1 213 ? -21.617 0.830 -8.803 1.00 58.41 213 TYR A CA 1
ATOM 1696 C C . TYR A 1 213 ? -22.564 1.177 -9.968 1.00 58.41 213 TYR A C 1
ATOM 1698 O O . TYR A 1 213 ? -22.282 0.857 -11.129 1.00 58.41 213 TYR A O 1
ATOM 1706 N N . GLY A 1 214 ? -23.658 1.896 -9.686 1.00 65.81 214 GLY A N 1
ATOM 1707 C CA . GLY A 1 214 ? -24.577 2.436 -10.688 1.00 65.81 214 GLY A CA 1
ATOM 1708 C C . GLY A 1 214 ? -23.953 3.527 -11.565 1.00 65.81 214 GLY A C 1
ATOM 1709 O O . GLY A 1 214 ? -24.139 3.513 -12.787 1.00 65.81 214 GLY A O 1
ATOM 1710 N N . GLU A 1 215 ? -23.170 4.436 -10.978 1.00 72.19 215 GLU A N 1
ATOM 1711 C CA . GLU A 1 215 ? -22.434 5.460 -11.733 1.00 72.19 215 GLU A CA 1
ATOM 1712 C C . GLU A 1 215 ? -21.302 4.852 -12.561 1.00 72.19 215 GLU A C 1
ATOM 1714 O O . GLU A 1 215 ? -21.146 5.192 -13.738 1.00 72.19 215 GLU A O 1
ATOM 1719 N N . LEU A 1 216 ? -20.579 3.876 -12.001 1.00 62.88 216 LEU A N 1
ATOM 1720 C CA . LEU A 1 216 ? -19.526 3.161 -12.717 1.00 62.88 216 LEU A CA 1
ATOM 1721 C C . LEU A 1 216 ? -20.092 2.388 -13.921 1.00 62.88 216 LEU A C 1
ATOM 1723 O O . LEU A 1 216 ? -19.543 2.465 -15.020 1.00 62.88 216 LEU A O 1
ATOM 1727 N N . LYS A 1 217 ? -21.238 1.709 -13.762 1.00 70.38 217 LYS A N 1
ATOM 1728 C CA . LYS A 1 217 ? -21.941 1.039 -14.872 1.00 70.38 217 LYS A CA 1
ATOM 1729 C C . LYS A 1 217 ? -22.440 2.018 -15.935 1.00 70.38 217 LYS A C 1
ATOM 1731 O O . LYS A 1 217 ? -22.385 1.688 -17.119 1.00 70.38 217 LYS A O 1
ATOM 1736 N N . ARG A 1 218 ? -22.893 3.219 -15.553 1.00 74.06 218 ARG A N 1
ATOM 1737 C CA . ARG A 1 218 ? -23.270 4.276 -16.511 1.00 74.06 218 ARG A CA 1
ATOM 1738 C C . ARG A 1 218 ? -22.077 4.751 -17.329 1.00 74.06 218 ARG A C 1
ATOM 1740 O O . ARG A 1 218 ? -22.178 4.797 -18.551 1.00 74.06 218 ARG A O 1
ATOM 1747 N N . LEU A 1 219 ? -20.956 5.040 -16.669 1.00 74.38 219 LEU A N 1
ATOM 1748 C CA . LEU A 1 219 ? -19.727 5.487 -17.326 1.00 74.38 219 LEU A CA 1
ATOM 1749 C C . LEU A 1 219 ? -19.159 4.415 -18.259 1.00 74.38 219 LEU A C 1
ATOM 1751 O O . LEU A 1 219 ? -18.740 4.732 -19.369 1.00 74.38 219 LEU A O 1
ATOM 1755 N N . ILE A 1 220 ? -19.198 3.141 -17.859 1.00 73.31 220 ILE A N 1
ATOM 1756 C CA . ILE A 1 220 ? -18.784 2.025 -18.720 1.00 73.31 220 ILE A CA 1
ATOM 1757 C C . ILE A 1 220 ? -19.703 1.920 -19.946 1.00 73.31 220 ILE A C 1
ATOM 1759 O O . ILE A 1 220 ? -19.205 1.830 -21.064 1.00 73.31 220 ILE A O 1
ATOM 1763 N N . CYS A 1 221 ? -21.024 2.030 -19.775 1.00 69.44 221 CYS A N 1
ATOM 1764 C CA . CYS A 1 221 ? -21.977 1.980 -20.887 1.00 69.44 221 CYS A CA 1
ATOM 1765 C C . CYS A 1 221 ? -21.832 3.180 -21.852 1.00 69.44 221 CYS A C 1
ATOM 1767 O O . CYS A 1 221 ? -21.973 3.030 -23.069 1.00 69.44 221 CYS A O 1
ATOM 1769 N N . GLU A 1 222 ? -21.519 4.374 -21.337 1.00 75.31 222 GLU A N 1
ATOM 1770 C CA . GLU A 1 222 ? -21.217 5.560 -22.150 1.00 75.31 222 GLU A CA 1
ATOM 1771 C C . GLU A 1 222 ? -19.900 5.400 -22.917 1.00 75.31 222 GLU A C 1
ATOM 1773 O O . GLU A 1 222 ? -19.845 5.687 -24.115 1.00 75.31 222 GLU A O 1
ATOM 1778 N N . LEU A 1 223 ? -18.856 4.868 -22.277 1.00 70.38 223 LEU A N 1
ATOM 1779 C CA . LEU A 1 223 ? -17.577 4.586 -22.927 1.00 70.38 223 LEU A CA 1
ATOM 1780 C C . LEU A 1 223 ? -17.711 3.493 -23.994 1.00 70.38 223 LEU A C 1
ATOM 1782 O O . LEU A 1 223 ? -17.182 3.651 -25.091 1.00 70.38 223 LEU A O 1
ATOM 1786 N N . GLU A 1 224 ? -18.474 2.430 -23.748 1.00 74.19 224 GLU A N 1
ATOM 1787 C CA . GLU A 1 224 ? -18.759 1.397 -24.751 1.00 74.19 224 GLU A CA 1
ATOM 1788 C C . GLU A 1 224 ? -19.574 1.940 -25.931 1.00 74.19 224 GLU A C 1
ATOM 1790 O O . GLU A 1 224 ? -19.358 1.524 -27.065 1.00 74.19 224 GLU A O 1
ATOM 1795 N N . THR A 1 225 ? -20.437 2.933 -25.717 1.00 75.62 225 THR A N 1
ATOM 1796 C CA . THR A 1 225 ? -21.166 3.610 -26.805 1.00 75.62 225 THR A CA 1
ATOM 1797 C C . THR A 1 225 ? -20.244 4.513 -27.634 1.00 75.62 225 THR A C 1
ATOM 1799 O O . THR A 1 225 ? -20.363 4.580 -28.860 1.00 75.62 225 THR A O 1
ATOM 1802 N N . ILE A 1 226 ? -19.283 5.181 -26.988 1.00 72.44 226 ILE A N 1
ATOM 1803 C CA . ILE A 1 226 ? -18.303 6.064 -27.639 1.00 72.44 226 ILE A CA 1
ATOM 1804 C C . ILE A 1 226 ? -17.252 5.255 -28.417 1.00 72.44 226 ILE A C 1
ATOM 1806 O O . ILE A 1 226 ? -16.884 5.628 -29.534 1.00 72.44 226 ILE A O 1
ATOM 1810 N N . PHE A 1 227 ? -16.780 4.139 -27.860 1.00 64.56 227 PHE A N 1
ATOM 1811 C CA . PHE A 1 227 ? -15.720 3.312 -28.446 1.00 64.56 227 PHE A CA 1
ATOM 1812 C C . PHE A 1 227 ? -16.239 2.124 -29.274 1.00 64.56 227 PHE A C 1
ATOM 1814 O O . PHE A 1 227 ? -15.516 1.625 -30.138 1.00 64.56 227 PHE A O 1
ATOM 1821 N N . GLY A 1 228 ? -17.491 1.703 -29.086 1.00 52.66 228 GLY A N 1
ATOM 1822 C CA . GLY A 1 228 ? -18.125 0.583 -29.791 1.00 52.66 228 GLY A CA 1
ATOM 1823 C C . GLY A 1 228 ? -18.616 0.896 -31.206 1.00 52.66 228 GLY A C 1
ATOM 1824 O O . GLY A 1 228 ? -18.953 -0.021 -31.943 1.00 52.66 228 GLY A O 1
ATOM 1825 N N . SER A 1 229 ? -18.593 2.160 -31.643 1.00 51.03 229 SER A N 1
ATOM 1826 C CA . SER A 1 229 ? -18.995 2.553 -33.009 1.00 51.03 229 SER A CA 1
ATOM 1827 C C . SER A 1 229 ? -17.868 2.424 -34.056 1.00 51.03 229 SER A C 1
ATOM 1829 O O . SER A 1 229 ? -17.938 2.978 -35.153 1.00 51.03 229 SER A O 1
ATOM 1831 N N . LYS A 1 230 ? -16.798 1.683 -33.738 1.00 52.50 230 LYS A N 1
A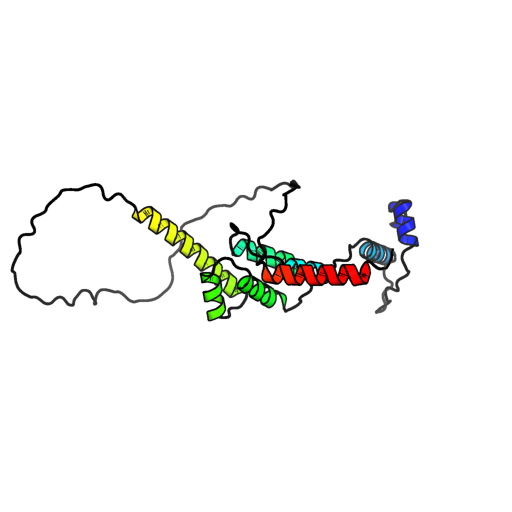TOM 1832 C CA . LYS A 1 230 ? -15.775 1.254 -34.703 1.00 52.50 230 LYS A CA 1
ATOM 1833 C C . LYS A 1 230 ? -15.627 -0.266 -34.700 1.00 52.50 230 LYS A C 1
ATOM 1835 O O . LYS A 1 230 ? -14.599 -0.789 -34.276 1.00 52.50 230 LYS A O 1
ATOM 1840 N N . LYS A 1 231 ? -16.639 -0.956 -35.217 1.00 43.97 231 LYS A N 1
ATOM 1841 C CA . LYS A 1 231 ? -16.503 -2.224 -35.943 1.00 43.97 231 LYS A CA 1
ATOM 1842 C C . LYS A 1 231 ? -17.726 -2.453 -36.816 1.00 43.97 231 LYS A C 1
ATOM 1844 O O . LYS A 1 231 ? -18.840 -2.169 -36.333 1.00 43.97 231 LYS A O 1
#

Foldseek 3Di:
DVLVVCPPVRVVVLVPQPPPPPDPDDDDDDDPVVVSVVSSCVVPPDPDDLVVLVVVLLVQAADPPHQLVNSLVVSLVSLVSNPPVPCSFVVSLVSSLPHDPDPVLNVVCVVPVDTSVVSSVSSVVVVVVVVVVVVVVVVVPPDPPDPDDDDDDDDDDDDDDDPPPPVVPDDDDDDDDDPDDDDDDDDDDDDDDDDDDPDPDDDDDDDDPPPVVVVVVVVVVVVCVVPVVPD